Protein AF-A0A7S4WF16-F1 (afdb_monomer)

Solvent-accessible surface area (backbone atoms only — not comparable to full-atom values): 17614 Å² total; per-residue (Å²): 137,84,86,84,85,80,83,82,84,82,82,80,82,81,83,77,80,76,79,81,81,78,74,82,69,81,73,76,78,78,76,49,31,32,30,26,76,23,38,65,96,70,65,16,37,72,30,16,78,37,90,52,93,82,38,59,67,51,93,53,36,36,30,56,71,18,33,27,35,60,75,44,79,56,100,55,36,35,33,34,33,57,75,46,78,54,51,58,62,57,37,24,33,58,37,51,58,96,92,42,65,27,45,42,84,39,90,68,72,79,78,75,80,89,82,87,88,83,82,91,74,84,85,90,73,82,81,83,87,81,82,87,77,90,78,90,77,93,74,86,77,76,81,85,78,91,76,86,71,78,78,82,86,82,76,78,89,86,82,91,76,86,78,80,81,75,85,79,86,74,84,91,83,81,86,80,77,49,74,66,56,57,52,53,54,50,55,52,50,55,65,70,60,72,72,71,81,82,63,67,94,83,66,73,75,76,73,85,72,79,56,95,81,54,90,57,89,48,83,83,67,59,59,69,74,42,78,43,83,46,56,88,88,42,87,67,46,46,47,69,40,47,65,49,46,72,52,26,35,70,77,73,70,43,52,66,85,75,121

Secondary structure (DSSP, 8-state):
-----PPPPPPPPP--PPP-------------EEEE-S-GGGTSEEEESSSSTTSPEEEEEE-TT-EEEEEEEETTEEEEEEEESSS-SEEEEESEETTEESEEEE---------SSS--S---PPP-------------PPPPPTT--PPP---------------------S----HHHHHHHHHHHHHHT------STT---------SS-S-SSGGG----EEEE--TTSSSSEEEE---HHHHHHHHSS-TT--

Foldseek 3Di:
DDDDDDDDDDDDDDPDDDPPPPPPDPPPPPWWKKFFADDVVVQAFWFFADPDPPGDTDPWHFGGGWIWTFPDDDDQKTWTATLDDDTDRTGITGCDDPPHGRMDTDPDDRPPDPPDPPPPDDDPDDDDDDDDDDDDDDDDDDDDDPPPDDDDPDDDDDDDDPDDDDDDDDDDDDDDQDPVNVVVVVVVVVVVVPDDPPDPPPDDPPPPPDDPPCPDPDPVSADQPDWDQAPPPDVVRTDTHRQQQVRCCVPPVGHRPPD

pLDDT: mean 71.62, std 21.53, range [33.94, 98.5]

Organism: NCBI:txid311494

Sequence (259 aa):
RPQQLQYALAGRPLWVSTPVLTGAMVMSEHVRIWEVVGGADKGGVLVRRGKDMTAPREEARLCTGALVREIELEDKRLHYALLEGSGPECGWVSVEISSKALLVESSKQAASGREEDRREGADDSPAPQVREPSTKQERTVAAPDPSLRCAPCGLAEEGGVSVRVLPVAVEPDKARWTLEEVLNAADEAEAASGRRPKGPAGWQAASWRAGPDALFRSRRDLIPTFGYPGSFDERPPYSRFDIRDQACLRVGGFKHGQV

Mean predicted aligned error: 20.66 Å

Nearest PDB structures (foldseek):
  2rqr-assembly1_A  TM=4.497E-01  e=6.903E-02  Homo sapiens

Structure (mmCIF, N/CA/C/O backbone):
data_AF-A0A7S4WF16-F1
#
_entry.id   AF-A0A7S4WF16-F1
#
loop_
_atom_site.group_PDB
_atom_site.id
_atom_site.type_symbol
_atom_site.label_atom_id
_atom_site.label_alt_id
_atom_site.label_comp_id
_atom_site.label_asym_id
_atom_site.label_entity_id
_atom_site.label_seq_id
_atom_site.pdbx_PDB_ins_code
_atom_site.Cartn_x
_atom_site.Cartn_y
_atom_site.Cartn_z
_atom_site.occupancy
_atom_site.B_iso_or_equiv
_atom_site.auth_seq_id
_atom_site.auth_comp_id
_atom_site.auth_asym_id
_atom_site.auth_atom_id
_atom_site.pdbx_PDB_model_num
ATOM 1 N N . ARG A 1 1 ? 30.373 -2.436 91.996 1.00 42.75 1 ARG A N 1
ATOM 2 C CA . ARG A 1 1 ? 30.017 -2.823 90.610 1.00 42.75 1 ARG A CA 1
ATOM 3 C C . ARG A 1 1 ? 28.668 -2.192 90.264 1.00 42.75 1 ARG A C 1
ATOM 5 O O . ARG A 1 1 ? 27.672 -2.722 90.736 1.00 42.75 1 ARG A O 1
ATOM 12 N N . PRO A 1 2 ? 28.604 -1.079 89.520 1.00 50.91 2 PRO A N 1
ATOM 13 C CA . PRO A 1 2 ? 27.377 -0.670 88.849 1.00 50.91 2 PRO A CA 1
ATOM 14 C C . PRO A 1 2 ? 27.370 -1.203 87.408 1.00 50.91 2 PRO A C 1
ATOM 16 O O . PRO A 1 2 ? 28.405 -1.240 86.743 1.00 50.91 2 PRO A O 1
ATOM 19 N N . GLN A 1 3 ? 26.209 -1.685 86.970 1.00 51.09 3 GLN A N 1
ATOM 20 C CA . GLN A 1 3 ? 25.966 -2.212 85.630 1.00 51.09 3 GLN A CA 1
ATOM 21 C C . GLN A 1 3 ? 25.756 -1.056 84.647 1.00 51.09 3 GLN A C 1
ATOM 23 O O . GLN A 1 3 ? 24.983 -0.137 84.908 1.00 51.09 3 GLN A O 1
ATOM 28 N N . GLN A 1 4 ? 26.464 -1.112 83.522 1.00 54.34 4 GLN A N 1
ATOM 29 C CA . GLN A 1 4 ? 26.379 -0.155 82.427 1.00 54.34 4 GLN A CA 1
ATOM 30 C C . GLN A 1 4 ? 25.286 -0.633 81.455 1.00 54.34 4 GLN A C 1
ATOM 32 O O . GLN A 1 4 ? 25.431 -1.671 80.814 1.00 54.34 4 GLN A O 1
ATOM 37 N N . LEU A 1 5 ? 24.175 0.102 81.386 1.00 52.16 5 LEU A N 1
ATOM 38 C CA . LEU A 1 5 ? 23.097 -0.093 80.413 1.00 52.16 5 LEU A CA 1
ATOM 39 C C . LEU A 1 5 ? 23.539 0.455 79.046 1.00 52.16 5 LEU A C 1
ATOM 41 O O . LEU A 1 5 ? 23.770 1.655 78.900 1.00 52.16 5 LEU A O 1
ATOM 45 N N . GLN A 1 6 ? 23.661 -0.425 78.051 1.00 53.56 6 GLN A N 1
ATOM 46 C CA . GLN A 1 6 ? 23.841 -0.053 76.647 1.00 53.56 6 GLN A CA 1
ATOM 47 C C . GLN A 1 6 ? 22.481 0.289 76.021 1.00 53.56 6 GLN A C 1
ATOM 49 O O . GLN A 1 6 ? 21.554 -0.518 76.049 1.00 53.56 6 GLN A O 1
ATOM 54 N N . TYR A 1 7 ? 22.377 1.486 75.441 1.00 48.34 7 TYR A N 1
ATOM 55 C CA . TYR A 1 7 ? 21.254 1.907 74.604 1.00 48.34 7 TYR A CA 1
ATOM 56 C C . TYR A 1 7 ? 21.416 1.337 73.188 1.00 48.34 7 TYR A C 1
ATOM 58 O O . TYR A 1 7 ? 22.409 1.609 72.513 1.00 48.34 7 TYR A O 1
ATOM 66 N N . ALA A 1 8 ? 20.428 0.566 72.732 1.00 53.09 8 ALA A N 1
ATOM 67 C CA . ALA A 1 8 ? 20.306 0.119 71.349 1.00 53.09 8 ALA A CA 1
ATOM 68 C C . ALA A 1 8 ? 19.757 1.262 70.475 1.00 53.09 8 ALA A C 1
ATOM 70 O O . ALA A 1 8 ? 18.659 1.767 70.707 1.00 53.09 8 ALA A O 1
ATOM 71 N N . LEU A 1 9 ? 20.534 1.674 69.473 1.00 54.16 9 LEU A N 1
ATOM 72 C CA . LEU A 1 9 ? 20.132 2.652 68.464 1.00 54.16 9 LEU A CA 1
ATOM 73 C C . LEU A 1 9 ? 19.166 1.995 67.468 1.00 54.16 9 LEU A C 1
ATOM 75 O O . LEU A 1 9 ? 19.517 1.043 66.773 1.00 54.16 9 LEU A O 1
ATOM 79 N N . ALA A 1 10 ? 17.942 2.519 67.415 1.00 51.66 10 ALA A N 1
ATOM 80 C CA . ALA A 1 10 ? 16.894 2.106 66.493 1.00 51.66 10 ALA A CA 1
ATOM 81 C C . ALA A 1 10 ? 17.248 2.463 65.036 1.00 51.66 10 ALA A C 1
ATOM 83 O O . ALA A 1 10 ? 17.588 3.605 64.718 1.00 51.66 10 ALA A O 1
ATOM 84 N N . GLY A 1 11 ? 17.144 1.468 64.153 1.00 50.38 11 GLY A N 1
ATOM 85 C CA . GLY A 1 11 ? 17.338 1.599 62.713 1.00 50.38 11 GLY A CA 1
ATOM 86 C C . GLY A 1 11 ? 16.250 2.443 62.046 1.00 50.38 11 GLY A C 1
ATOM 87 O O . GLY A 1 11 ? 15.060 2.287 62.313 1.00 50.38 11 GLY A O 1
ATOM 88 N N . ARG A 1 12 ? 16.672 3.337 61.148 1.00 53.59 12 ARG A N 1
ATOM 89 C CA . ARG A 1 12 ? 15.791 4.113 60.265 1.00 53.59 12 ARG A CA 1
ATOM 90 C C . ARG A 1 12 ? 15.482 3.265 59.020 1.00 53.59 12 ARG A C 1
ATOM 92 O O . ARG A 1 12 ? 16.433 2.803 58.389 1.00 53.59 12 ARG A O 1
ATOM 99 N N . PRO A 1 13 ? 14.211 3.052 58.638 1.00 54.66 13 PRO A N 1
ATOM 100 C CA . PRO A 1 13 ? 13.883 2.321 57.421 1.00 54.66 13 PRO A CA 1
ATOM 101 C C . PRO A 1 13 ? 14.165 3.188 56.186 1.00 54.66 13 PRO A C 1
ATOM 103 O O . PRO A 1 13 ? 13.715 4.331 56.089 1.00 54.66 13 PRO A O 1
ATOM 106 N N . LEU A 1 14 ? 14.928 2.628 55.247 1.00 55.06 14 LEU A N 1
ATOM 107 C CA . LEU A 1 14 ? 15.188 3.195 53.927 1.00 55.06 14 LEU A CA 1
ATOM 108 C C . LEU A 1 14 ? 13.878 3.208 53.127 1.00 55.06 14 LEU A C 1
ATOM 110 O O . LEU A 1 14 ? 13.289 2.160 52.871 1.00 55.06 14 LEU A O 1
ATOM 114 N N . TRP A 1 15 ? 13.412 4.397 52.747 1.00 53.81 15 TRP A N 1
ATOM 115 C CA . TRP A 1 15 ? 12.292 4.562 51.824 1.00 53.81 15 TRP A CA 1
ATOM 116 C C . TRP A 1 15 ? 12.756 4.149 50.425 1.00 53.81 15 TRP A C 1
ATOM 118 O O . TRP A 1 15 ? 13.501 4.872 49.766 1.00 53.81 15 TRP A O 1
ATOM 128 N N . VAL A 1 16 ? 12.340 2.965 49.983 1.00 54.53 16 VAL A N 1
ATOM 129 C CA . VAL A 1 16 ? 12.522 2.522 48.600 1.00 54.53 16 VAL A CA 1
ATOM 130 C C . VAL A 1 16 ? 11.520 3.296 47.747 1.00 54.53 16 VAL A C 1
ATOM 132 O O . VAL A 1 16 ? 10.313 3.087 47.853 1.00 54.53 16 VAL A O 1
ATOM 135 N N . SER A 1 17 ? 12.029 4.222 46.933 1.00 51.28 17 SER A N 1
ATOM 136 C CA . SER A 1 17 ? 11.254 4.884 45.882 1.00 51.28 17 SER A CA 1
ATOM 137 C C . SER A 1 17 ? 10.669 3.825 44.954 1.00 51.28 17 SER A C 1
ATOM 139 O O . SER A 1 17 ? 11.399 3.086 44.297 1.00 51.28 17 SER A O 1
ATOM 141 N N . THR A 1 18 ? 9.346 3.745 44.910 1.00 56.75 18 THR A N 1
ATOM 142 C CA . THR A 1 18 ? 8.615 2.960 43.918 1.00 56.75 18 THR A CA 1
ATOM 143 C C . THR A 1 18 ? 8.939 3.477 42.514 1.00 56.75 18 THR A C 1
ATOM 145 O O . THR A 1 18 ? 8.779 4.680 42.282 1.00 56.75 18 THR A O 1
ATOM 148 N N . PRO A 1 19 ? 9.350 2.622 41.560 1.00 61.00 19 PRO A N 1
ATOM 149 C CA . PRO A 1 19 ? 9.422 3.024 40.166 1.00 61.00 19 PRO A CA 1
ATOM 150 C C . PRO A 1 19 ? 8.002 3.300 39.665 1.00 61.00 19 PRO A C 1
ATOM 152 O O . PRO A 1 19 ? 7.094 2.481 39.812 1.00 61.00 19 PRO A O 1
ATOM 155 N N . VAL A 1 20 ? 7.818 4.492 39.107 1.00 55.38 20 VAL A N 1
ATOM 156 C CA . VAL A 1 20 ? 6.602 4.909 38.413 1.00 55.38 20 VAL A CA 1
ATOM 157 C C . VAL A 1 20 ? 6.334 3.906 37.291 1.00 55.38 20 VAL A C 1
ATOM 159 O O . VAL A 1 20 ? 7.121 3.793 36.354 1.00 55.38 20 VAL A O 1
ATOM 162 N N . LEU A 1 21 ? 5.229 3.166 37.405 1.00 54.69 21 LEU A N 1
ATOM 163 C CA . LEU A 1 21 ? 4.673 2.330 36.346 1.00 54.69 21 LEU A CA 1
ATOM 164 C C . LEU A 1 21 ? 4.409 3.208 35.120 1.00 54.69 21 LEU A C 1
ATOM 166 O O . LEU A 1 21 ? 3.405 3.916 35.048 1.00 54.69 21 LEU A O 1
ATOM 170 N N . THR A 1 22 ? 5.321 3.170 34.153 1.00 57.69 22 THR A N 1
ATOM 171 C CA . THR A 1 22 ? 5.087 3.708 32.817 1.00 57.69 22 THR A CA 1
ATOM 172 C C . THR A 1 22 ? 4.063 2.795 32.160 1.00 57.69 22 THR A C 1
ATOM 174 O O . THR A 1 22 ? 4.387 1.729 31.642 1.00 57.69 22 THR A O 1
ATOM 177 N N . GLY A 1 23 ? 2.789 3.167 32.281 1.00 51.94 23 GLY A N 1
ATOM 178 C CA . GLY A 1 23 ? 1.710 2.505 31.573 1.00 51.94 23 GLY A CA 1
ATOM 179 C C . GLY A 1 23 ? 2.021 2.545 30.085 1.00 51.94 23 GLY A C 1
ATOM 180 O O . GLY A 1 23 ? 2.028 3.619 29.489 1.00 51.94 23 GLY A O 1
ATOM 181 N N . ALA A 1 24 ? 2.275 1.375 29.500 1.00 54.78 24 ALA A N 1
ATOM 182 C CA . ALA A 1 24 ? 2.210 1.179 28.064 1.00 54.78 24 ALA A CA 1
ATOM 183 C C . ALA A 1 24 ? 0.765 1.480 27.642 1.00 54.78 24 ALA A C 1
ATOM 185 O O . ALA A 1 24 ? -0.123 0.624 27.674 1.00 54.78 24 ALA A O 1
ATOM 186 N N . MET A 1 25 ? 0.503 2.758 27.367 1.00 48.78 25 MET A N 1
ATOM 187 C CA . MET A 1 25 ? -0.633 3.185 26.577 1.00 48.78 25 MET A CA 1
ATOM 188 C C . MET A 1 25 ? -0.505 2.437 25.259 1.00 48.78 25 MET A C 1
ATOM 190 O O . MET A 1 25 ? 0.505 2.560 24.569 1.00 48.78 25 MET A O 1
ATOM 194 N N . VAL A 1 26 ? -1.500 1.603 24.967 1.00 55.50 26 VAL A N 1
ATOM 195 C CA . VAL A 1 26 ? -1.681 1.005 23.650 1.00 55.50 26 VAL A CA 1
ATOM 196 C C . VAL A 1 26 ? -1.830 2.190 22.706 1.00 55.50 26 VAL A C 1
ATOM 198 O O . VAL A 1 26 ? -2.876 2.834 22.669 1.00 55.50 26 VAL A O 1
ATOM 201 N N . MET A 1 27 ? -0.728 2.559 22.058 1.00 50.25 27 MET A N 1
ATOM 202 C CA . MET A 1 27 ? -0.707 3.556 21.006 1.00 50.25 27 MET A CA 1
ATOM 203 C C . MET A 1 27 ? -1.566 2.951 19.908 1.00 50.25 27 MET A C 1
ATOM 205 O O . MET A 1 27 ? -1.148 1.995 19.261 1.00 50.25 27 MET A O 1
ATOM 209 N N . SER A 1 28 ? -2.806 3.423 19.784 1.00 57.28 28 SER A N 1
ATOM 210 C CA . SER A 1 28 ? -3.615 3.159 18.604 1.00 57.28 28 SER A CA 1
ATOM 211 C C . SER A 1 28 ? -2.774 3.589 17.412 1.00 57.28 28 SER A C 1
ATOM 213 O O . SER A 1 28 ? -2.609 4.784 17.170 1.00 57.28 28 SER A O 1
ATOM 215 N N . GLU A 1 29 ? -2.177 2.625 16.717 1.00 70.75 29 GLU A N 1
ATOM 216 C CA . GLU A 1 29 ? -1.548 2.877 15.432 1.00 70.75 29 GLU A CA 1
ATOM 217 C C . GLU A 1 29 ? -2.672 3.309 14.499 1.00 70.75 29 GLU A C 1
ATOM 219 O O . GLU A 1 29 ? -3.474 2.508 14.017 1.00 70.75 29 GLU A O 1
ATOM 224 N N . HIS A 1 30 ? -2.798 4.623 14.338 1.00 79.62 30 HIS A N 1
ATOM 225 C CA . HIS A 1 30 ? -3.691 5.216 13.367 1.00 79.62 30 HIS A CA 1
ATOM 226 C C . HIS A 1 30 ? -3.174 4.820 11.988 1.00 79.62 30 HIS A C 1
ATOM 228 O O . HIS A 1 30 ? -2.260 5.446 11.457 1.00 79.62 30 HIS A O 1
ATOM 234 N N . VAL A 1 31 ? -3.745 3.752 11.430 1.00 89.38 31 VAL A N 1
ATOM 235 C CA . VAL A 1 31 ? -3.440 3.306 10.073 1.00 89.38 31 VAL A CA 1
ATOM 236 C C . VAL A 1 31 ? -3.859 4.417 9.118 1.00 89.38 31 VAL A C 1
ATOM 238 O O . VAL A 1 31 ? -5.050 4.686 8.950 1.00 89.38 31 VAL A O 1
ATOM 241 N N . ARG A 1 32 ? -2.876 5.085 8.509 1.00 95.69 32 ARG A N 1
ATOM 242 C CA . ARG A 1 32 ? -3.130 6.066 7.455 1.00 95.69 32 ARG A CA 1
ATOM 243 C C . ARG A 1 32 ? -3.412 5.330 6.156 1.00 95.69 32 ARG A C 1
ATOM 245 O O . ARG A 1 32 ? -2.690 4.404 5.783 1.00 95.69 32 ARG A O 1
ATOM 252 N N . ILE A 1 33 ? -4.479 5.736 5.482 1.00 97.06 33 ILE A N 1
ATOM 253 C CA . ILE A 1 33 ? -4.871 5.199 4.182 1.00 97.06 33 ILE A CA 1
ATOM 254 C C . ILE A 1 33 ? -4.587 6.270 3.139 1.00 97.06 33 ILE A C 1
ATOM 256 O O . ILE A 1 33 ? -4.863 7.450 3.349 1.00 97.06 33 ILE A O 1
ATOM 260 N N . TRP A 1 34 ? -4.035 5.851 2.012 1.00 98.12 34 TRP A N 1
ATOM 261 C CA . TRP A 1 34 ? -3.657 6.710 0.903 1.00 98.12 34 TRP A CA 1
ATOM 262 C C . TRP A 1 34 ? -4.368 6.257 -0.368 1.00 98.12 34 TRP A C 1
ATOM 264 O O . TRP A 1 34 ? -4.468 5.063 -0.642 1.00 98.12 34 TRP A O 1
ATOM 274 N N . GLU A 1 35 ? -4.848 7.215 -1.154 1.00 98.06 35 GLU A N 1
ATOM 275 C CA . GLU A 1 35 ? -5.460 6.994 -2.462 1.00 98.06 35 GLU A CA 1
ATOM 276 C C . GLU A 1 35 ? -4.508 7.448 -3.570 1.00 98.06 35 GLU A C 1
ATOM 278 O O . GLU A 1 35 ? -3.914 8.530 -3.515 1.00 98.06 35 GLU A O 1
ATOM 283 N N . VAL A 1 36 ? -4.360 6.612 -4.595 1.00 98.31 36 VAL A N 1
ATOM 284 C CA . VAL A 1 36 ? -3.480 6.884 -5.733 1.00 98.31 36 VAL A CA 1
ATOM 285 C C . VAL A 1 36 ? -4.195 7.781 -6.741 1.00 98.31 36 VAL A C 1
ATOM 287 O O . VAL A 1 36 ? -4.975 7.311 -7.564 1.00 98.31 36 VAL A O 1
ATOM 290 N N . VAL A 1 37 ? -3.913 9.080 -6.722 1.00 98.19 37 VAL A N 1
ATOM 291 C CA . VAL A 1 37 ? -4.541 10.069 -7.622 1.00 98.19 37 VAL A CA 1
ATOM 292 C C . VAL A 1 37 ? -3.715 10.364 -8.880 1.00 98.19 37 VAL A C 1
ATOM 294 O O . VAL A 1 37 ? -4.218 10.943 -9.842 1.00 98.19 37 VAL A O 1
ATOM 297 N N . GLY A 1 38 ? -2.432 9.993 -8.892 1.00 96.94 38 GLY A N 1
ATOM 298 C CA . GLY A 1 38 ? -1.502 10.314 -9.974 1.00 96.94 38 GLY A CA 1
ATOM 299 C C . GLY A 1 38 ? -1.104 9.129 -10.853 1.00 96.94 38 GLY A C 1
ATOM 300 O O . GLY A 1 38 ? -1.314 7.970 -10.527 1.00 96.94 38 GLY A O 1
ATOM 301 N N . GLY A 1 39 ? -0.459 9.423 -11.985 1.00 96.06 39 GLY A N 1
ATOM 302 C CA . GLY A 1 39 ? 0.088 8.395 -12.880 1.00 96.06 39 GLY A CA 1
ATOM 303 C C . GLY A 1 39 ? -0.886 7.842 -13.923 1.00 96.06 39 GLY A C 1
ATOM 304 O O . GLY A 1 39 ? -0.477 6.966 -14.682 1.00 96.06 39 GLY A O 1
ATOM 305 N N . ALA A 1 40 ? -2.111 8.376 -14.026 1.00 95.81 40 ALA A N 1
ATOM 306 C CA . ALA A 1 40 ? -3.104 7.977 -15.035 1.00 95.81 40 ALA A CA 1
ATOM 307 C C . ALA A 1 40 ? -2.515 7.953 -16.459 1.00 95.81 40 ALA A C 1
ATOM 309 O O . ALA A 1 40 ? -2.657 6.968 -17.177 1.00 95.81 40 ALA A O 1
ATOM 310 N N 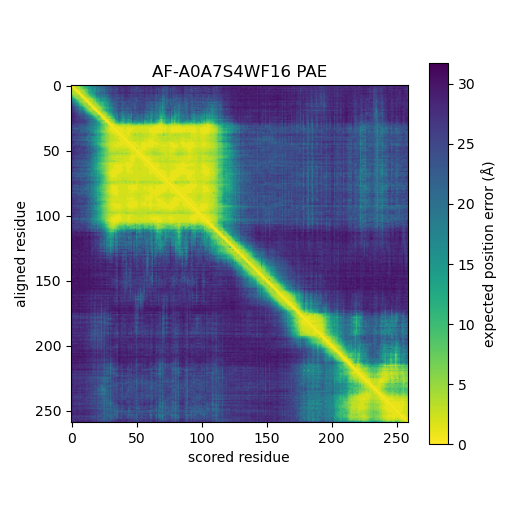. ASP A 1 41 ? -1.740 8.983 -16.813 1.00 96.31 41 ASP A N 1
ATOM 311 C CA . ASP A 1 41 ? -1.109 9.136 -18.133 1.00 96.31 41 ASP A CA 1
ATOM 312 C C . ASP A 1 41 ? -0.144 7.989 -18.492 1.00 96.31 41 ASP A C 1
ATOM 314 O O . ASP A 1 41 ? 0.134 7.737 -19.661 1.00 96.31 41 ASP A O 1
ATOM 318 N N . LYS A 1 42 ? 0.409 7.305 -17.482 1.00 96.50 42 LYS A N 1
ATOM 319 C CA . LYS A 1 42 ? 1.392 6.217 -17.630 1.00 96.50 42 LYS A CA 1
ATOM 320 C C . LYS A 1 42 ? 0.831 4.857 -17.198 1.00 96.50 42 LYS A C 1
ATOM 322 O O . LYS A 1 42 ? 1.617 3.931 -16.992 1.00 96.50 42 LYS A O 1
ATOM 327 N N . GLY A 1 43 ? -0.487 4.756 -17.011 1.00 96.88 43 GLY A N 1
ATOM 328 C CA . GLY A 1 43 ? -1.162 3.537 -16.556 1.00 96.88 43 GLY A CA 1
ATOM 329 C C . GLY A 1 43 ? -0.925 3.184 -15.082 1.00 96.88 43 GLY A C 1
ATOM 330 O O . GLY A 1 43 ? -1.030 2.019 -14.718 1.00 96.88 43 GLY A O 1
ATOM 331 N N . GLY A 1 44 ? -0.562 4.156 -14.241 1.00 97.38 44 GLY A N 1
ATOM 332 C CA . GLY A 1 44 ? -0.354 3.976 -12.802 1.00 97.38 44 GLY A CA 1
ATOM 333 C C . GLY A 1 44 ? 0.998 4.473 -12.283 1.00 97.38 44 GLY A C 1
ATOM 334 O O . GLY A 1 44 ? 1.851 4.980 -13.025 1.00 97.38 44 GLY A O 1
ATOM 335 N N . VAL A 1 45 ? 1.195 4.316 -10.976 1.00 98.19 45 VAL A N 1
ATOM 336 C CA . VAL A 1 45 ? 2.412 4.693 -10.251 1.00 98.19 45 VAL A CA 1
ATOM 337 C C . VAL A 1 45 ? 3.431 3.555 -10.294 1.00 98.19 45 VAL A C 1
ATOM 339 O O . VAL A 1 45 ? 3.104 2.378 -10.157 1.00 98.19 45 VAL A O 1
ATOM 342 N N . LEU A 1 46 ? 4.694 3.916 -10.519 1.00 97.75 46 LEU A N 1
ATOM 343 C CA . LEU A 1 46 ? 5.806 2.972 -10.550 1.00 97.75 46 LEU A CA 1
ATOM 344 C C . LEU A 1 46 ? 6.163 2.527 -9.127 1.00 97.75 46 LEU A C 1
ATOM 346 O O . LEU A 1 46 ? 6.561 3.360 -8.312 1.00 97.75 46 LEU A O 1
ATOM 350 N N . VAL A 1 47 ? 6.094 1.222 -8.878 1.00 98.25 47 VAL A N 1
ATOM 351 C CA . VAL A 1 47 ? 6.439 0.603 -7.594 1.00 98.25 47 VAL A CA 1
ATOM 352 C C . VAL A 1 47 ? 7.871 0.070 -7.639 1.00 98.25 47 VAL A C 1
ATOM 354 O O . VAL A 1 47 ? 8.346 -0.405 -8.675 1.00 98.25 47 VAL A O 1
ATOM 357 N N . ARG A 1 48 ? 8.592 0.176 -6.523 1.00 98.44 48 ARG A N 1
ATOM 358 C CA . ARG A 1 48 ? 9.948 -0.366 -6.357 1.00 98.44 48 ARG A CA 1
ATOM 359 C C . ARG A 1 48 ? 9.999 -1.339 -5.188 1.00 98.44 48 ARG A C 1
ATOM 361 O O . ARG A 1 48 ? 9.318 -1.132 -4.189 1.00 98.44 48 ARG A O 1
ATOM 368 N N . ARG A 1 49 ? 10.862 -2.355 -5.286 1.00 97.31 49 ARG A N 1
ATOM 369 C CA . ARG A 1 49 ? 11.054 -3.357 -4.218 1.00 97.31 49 ARG A CA 1
ATOM 370 C C . ARG A 1 49 ? 11.727 -2.814 -2.963 1.00 97.31 49 ARG A C 1
ATOM 372 O O . ARG A 1 49 ? 11.633 -3.425 -1.909 1.00 97.31 49 ARG A O 1
ATOM 379 N N . GLY A 1 50 ? 12.426 -1.690 -3.078 1.00 97.31 50 GLY A N 1
ATOM 380 C CA . GLY A 1 50 ? 13.166 -1.095 -1.975 1.00 97.31 50 GLY A CA 1
ATOM 381 C C . GLY A 1 50 ? 13.033 0.418 -1.932 1.00 97.31 50 GLY A C 1
ATOM 382 O O . GLY A 1 50 ? 12.667 1.061 -2.923 1.00 97.31 50 GLY A O 1
ATOM 383 N N . LYS A 1 51 ? 13.395 0.965 -0.772 1.00 97.56 51 LYS A N 1
ATOM 384 C CA . LYS A 1 51 ? 13.416 2.399 -0.476 1.00 97.56 51 LYS A CA 1
ATOM 385 C C . LYS A 1 51 ? 14.296 3.193 -1.434 1.00 97.56 51 LYS A C 1
ATOM 387 O O . LYS A 1 51 ? 14.001 4.355 -1.699 1.00 97.56 51 LYS A O 1
ATOM 392 N N . ASP A 1 52 ? 15.342 2.599 -1.999 1.00 95.88 52 ASP A N 1
ATOM 393 C CA . ASP A 1 52 ? 16.304 3.322 -2.830 1.00 95.88 52 ASP A CA 1
ATOM 394 C C . ASP A 1 52 ? 15.775 3.674 -4.229 1.00 95.88 52 ASP A C 1
ATOM 396 O O . ASP A 1 52 ? 14.935 2.992 -4.829 1.00 95.88 52 ASP A O 1
ATOM 400 N N . MET A 1 53 ? 16.283 4.763 -4.816 1.00 91.19 53 MET A N 1
ATOM 401 C CA . MET A 1 53 ? 15.956 5.131 -6.206 1.00 91.19 53 MET A CA 1
ATOM 402 C C . MET A 1 53 ? 16.586 4.183 -7.2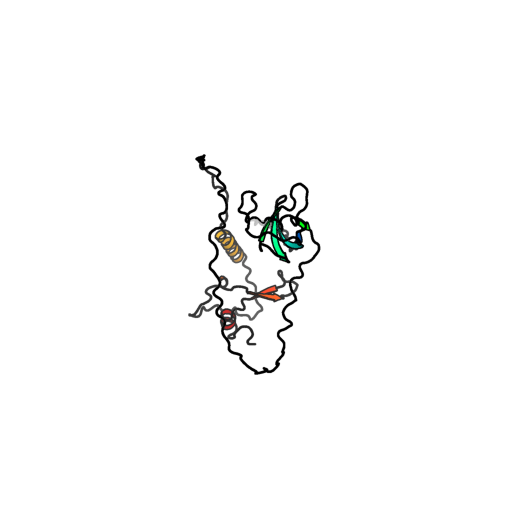36 1.00 91.19 53 MET A C 1
ATOM 404 O O . MET A 1 53 ? 16.131 4.128 -8.383 1.00 91.19 53 MET A O 1
ATOM 408 N N . THR A 1 54 ? 17.613 3.444 -6.825 1.00 96.25 54 THR A N 1
ATOM 409 C CA . THR A 1 54 ? 18.332 2.440 -7.617 1.00 96.25 54 THR A CA 1
ATOM 410 C C . THR A 1 54 ? 17.714 1.049 -7.502 1.00 96.25 54 THR A C 1
ATOM 412 O O . THR A 1 54 ? 18.011 0.198 -8.334 1.00 96.25 54 THR A O 1
ATOM 415 N N . ALA A 1 55 ? 16.820 0.827 -6.530 1.00 97.44 55 ALA A N 1
ATOM 416 C CA . ALA A 1 55 ? 16.173 -0.461 -6.322 1.00 97.44 55 ALA A CA 1
ATOM 417 C C . ALA A 1 55 ? 15.401 -0.915 -7.575 1.00 97.44 55 ALA A C 1
ATOM 419 O O . ALA A 1 55 ? 14.816 -0.071 -8.272 1.00 97.44 55 ALA A O 1
ATOM 420 N N . PRO A 1 56 ? 15.356 -2.228 -7.862 1.00 98.00 56 PRO A N 1
ATOM 421 C CA . PRO A 1 56 ? 14.631 -2.754 -9.008 1.00 98.00 56 PRO A CA 1
ATOM 422 C C . PRO A 1 56 ? 13.157 -2.338 -8.961 1.00 98.00 56 PRO A C 1
ATOM 424 O O . PRO A 1 56 ? 12.527 -2.248 -7.901 1.00 98.00 56 PRO A O 1
ATOM 427 N N . ARG A 1 57 ? 12.641 -2.018 -10.145 1.00 98.06 57 ARG A N 1
ATOM 428 C CA . ARG A 1 57 ? 11.243 -1.649 -10.365 1.00 98.06 57 ARG A CA 1
ATOM 429 C C . ARG A 1 57 ? 10.424 -2.927 -10.475 1.00 98.06 57 ARG A C 1
ATOM 431 O O . ARG A 1 57 ? 10.913 -3.891 -11.056 1.00 98.06 57 ARG A O 1
ATOM 438 N N . GLU A 1 58 ? 9.209 -2.914 -9.947 1.00 97.88 58 GLU A N 1
ATOM 439 C CA . GLU A 1 58 ? 8.265 -3.998 -10.211 1.00 97.88 58 GLU A CA 1
ATOM 440 C C . GLU A 1 58 ? 7.754 -3.937 -11.650 1.00 97.88 58 GLU A C 1
ATOM 442 O O . GLU A 1 58 ? 7.700 -2.868 -12.268 1.00 97.88 58 GLU A O 1
ATOM 447 N N . GLU A 1 59 ? 7.384 -5.103 -12.176 1.00 97.31 59 GLU A N 1
ATOM 448 C CA . GLU A 1 59 ? 6.800 -5.228 -13.514 1.00 97.31 59 GLU A CA 1
ATOM 449 C C . GLU A 1 59 ? 5.401 -4.599 -13.560 1.00 97.31 59 GLU A C 1
ATOM 451 O O . GLU A 1 59 ? 5.060 -3.886 -14.507 1.00 97.31 59 GLU A O 1
ATOM 456 N N . ALA A 1 60 ? 4.615 -4.803 -12.499 1.00 97.81 60 ALA A N 1
ATOM 457 C CA . ALA A 1 60 ? 3.289 -4.224 -12.347 1.00 97.81 60 ALA A CA 1
ATOM 458 C C . ALA A 1 60 ? 3.344 -2.815 -11.735 1.00 97.81 60 ALA A C 1
ATOM 460 O O . ALA A 1 60 ? 4.148 -2.504 -10.854 1.00 97.81 60 ALA A O 1
ATOM 461 N N . ARG A 1 61 ? 2.439 -1.951 -12.200 1.00 98.25 61 ARG A N 1
ATOM 462 C CA . ARG A 1 61 ? 2.234 -0.597 -11.671 1.00 98.25 61 ARG A CA 1
ATOM 463 C C . ARG A 1 61 ? 1.015 -0.572 -10.766 1.00 98.25 61 ARG A C 1
ATOM 465 O O . ARG A 1 61 ? 0.083 -1.345 -10.956 1.00 98.25 61 ARG A O 1
ATOM 472 N N . LEU A 1 62 ? 1.025 0.343 -9.807 1.00 98.31 62 LEU A N 1
ATOM 473 C CA . LEU A 1 62 ? -0.112 0.584 -8.932 1.00 98.31 62 LEU A CA 1
ATOM 474 C C . LEU A 1 62 ? -1.128 1.470 -9.664 1.00 98.31 62 LEU A C 1
ATOM 476 O O . LEU A 1 62 ? -0.808 2.607 -10.022 1.00 98.31 62 LEU A O 1
ATOM 480 N N . CYS A 1 63 ? -2.321 0.946 -9.940 1.00 98.12 63 CYS A N 1
ATOM 481 C CA . CYS A 1 63 ? -3.342 1.658 -10.705 1.00 98.12 63 CYS A CA 1
ATOM 482 C C . CYS A 1 63 ? -3.859 2.906 -9.968 1.00 98.12 63 CYS A C 1
ATOM 484 O O . CYS A 1 63 ? -3.914 2.956 -8.740 1.00 98.12 63 CYS A O 1
ATOM 486 N N . THR A 1 64 ? -4.274 3.923 -10.727 1.00 98.12 64 THR A N 1
ATOM 487 C CA . THR A 1 64 ? -4.979 5.094 -10.181 1.00 98.12 64 THR A CA 1
ATOM 488 C C . THR A 1 64 ? -6.312 4.695 -9.559 1.00 98.12 64 THR A C 1
ATOM 490 O O . THR A 1 64 ? -7.049 3.910 -10.150 1.00 98.12 64 THR A O 1
ATOM 493 N N . GLY A 1 65 ? -6.627 5.260 -8.397 1.00 97.25 65 GLY A N 1
ATOM 494 C CA . GLY A 1 65 ? -7.793 4.930 -7.578 1.00 97.25 65 GLY A CA 1
ATOM 495 C C . GLY A 1 65 ? -7.558 3.791 -6.583 1.00 97.25 65 GLY A C 1
ATOM 496 O O . GLY A 1 65 ? -8.442 3.516 -5.779 1.00 97.25 65 GLY A O 1
ATOM 497 N N . ALA A 1 66 ? -6.387 3.142 -6.599 1.00 98.00 66 ALA A N 1
ATOM 498 C CA . ALA A 1 66 ? -6.050 2.136 -5.597 1.00 98.00 66 ALA A CA 1
ATOM 499 C C . ALA A 1 66 ? -5.942 2.766 -4.197 1.00 98.00 66 ALA A C 1
ATOM 501 O O . ALA A 1 66 ? -5.407 3.871 -4.044 1.00 98.00 66 ALA A O 1
ATOM 502 N N . LEU A 1 67 ? -6.425 2.044 -3.185 1.00 97.81 67 LEU A N 1
ATOM 503 C CA . LEU A 1 67 ? -6.285 2.391 -1.775 1.00 97.81 67 LEU A CA 1
ATOM 504 C C . LEU A 1 67 ? -5.172 1.557 -1.158 1.00 97.81 67 LEU A C 1
ATOM 506 O O . LEU A 1 67 ? -5.144 0.331 -1.294 1.00 97.81 67 LEU A O 1
ATOM 510 N N . VAL A 1 68 ? -4.265 2.217 -0.450 1.00 98.06 68 VAL A N 1
ATOM 511 C CA . VAL A 1 68 ? -3.115 1.576 0.181 1.00 98.06 68 VAL A CA 1
ATOM 512 C C . VAL A 1 68 ? -2.982 2.007 1.636 1.00 98.06 68 VAL A C 1
ATOM 514 O O . VAL A 1 68 ? -3.257 3.155 1.976 1.00 98.06 68 VAL A O 1
ATOM 517 N N . ARG A 1 69 ? -2.554 1.094 2.509 1.00 97.06 69 ARG A N 1
ATOM 518 C CA . ARG A 1 69 ? -2.172 1.428 3.887 1.00 97.06 69 ARG A CA 1
ATOM 519 C C . ARG A 1 69 ? -0.722 1.884 3.937 1.00 97.06 69 ARG A C 1
ATOM 521 O O . ARG A 1 69 ? 0.134 1.284 3.285 1.00 97.06 69 ARG A O 1
ATOM 528 N N . GLU A 1 70 ? -0.454 2.893 4.751 1.00 97.44 70 GLU A N 1
ATOM 529 C CA . GLU A 1 70 ? 0.897 3.281 5.147 1.00 97.44 70 GLU A CA 1
ATOM 530 C C . GLU A 1 70 ? 1.495 2.226 6.075 1.00 97.44 70 GLU A C 1
ATOM 532 O O . GLU A 1 70 ? 0.906 1.893 7.103 1.00 97.44 70 GLU A O 1
ATOM 537 N N . ILE A 1 71 ? 2.654 1.690 5.691 1.00 96.88 71 ILE A N 1
ATOM 538 C CA . ILE A 1 71 ? 3.494 0.870 6.570 1.00 96.88 71 ILE A CA 1
ATOM 539 C C . ILE A 1 71 ? 4.600 1.747 7.150 1.00 96.88 71 ILE A C 1
ATOM 541 O O . ILE A 1 71 ? 4.836 1.740 8.352 1.00 96.88 71 ILE A O 1
ATOM 545 N N . GLU A 1 72 ? 5.282 2.493 6.283 1.00 96.44 72 GLU A N 1
ATOM 546 C CA . GLU A 1 72 ? 6.415 3.330 6.655 1.00 96.44 72 GLU A CA 1
ATOM 547 C C . GLU A 1 72 ? 6.506 4.515 5.692 1.00 96.44 72 GLU A C 1
ATOM 549 O O . GLU A 1 72 ? 6.424 4.341 4.473 1.00 96.44 72 GLU A O 1
ATOM 554 N N . LEU A 1 73 ? 6.658 5.725 6.228 1.00 96.88 73 LEU A N 1
ATOM 555 C CA . LEU A 1 73 ? 6.829 6.942 5.443 1.00 96.88 73 LEU A CA 1
ATOM 556 C C . LEU A 1 73 ? 8.196 7.549 5.747 1.00 96.88 73 LEU A C 1
ATOM 558 O O . LEU A 1 73 ? 8.450 8.020 6.854 1.00 96.88 73 LEU A O 1
ATOM 562 N N . GLU A 1 74 ? 9.061 7.578 4.739 1.00 96.50 74 GLU A N 1
ATOM 563 C CA . GLU A 1 74 ? 10.396 8.160 4.840 1.00 96.50 74 GLU A CA 1
ATOM 564 C C . GLU A 1 74 ? 10.560 9.256 3.791 1.00 96.50 74 GLU A C 1
ATOM 566 O O . GLU A 1 74 ? 10.569 9.010 2.580 1.00 96.50 74 GLU A O 1
ATOM 571 N N . ASP A 1 75 ? 10.680 10.491 4.274 1.00 94.62 75 ASP A N 1
ATOM 572 C CA . ASP A 1 75 ? 10.716 11.718 3.482 1.00 94.62 75 ASP A CA 1
ATOM 573 C C . ASP A 1 75 ? 9.508 11.859 2.541 1.00 94.62 75 ASP A C 1
ATOM 575 O O . ASP A 1 75 ? 8.471 12.410 2.896 1.00 94.62 75 ASP A O 1
ATOM 579 N N . LYS A 1 76 ? 9.658 11.377 1.306 1.00 96.06 76 LYS A N 1
ATOM 580 C CA . LYS A 1 76 ? 8.660 11.440 0.226 1.00 96.06 76 LYS A CA 1
ATOM 581 C C . LYS A 1 76 ? 8.420 10.072 -0.401 1.00 96.06 76 LYS A C 1
ATOM 583 O O . LYS A 1 76 ? 7.914 9.981 -1.524 1.00 96.06 76 LYS A O 1
ATOM 588 N N . ARG A 1 77 ? 8.849 9.008 0.276 1.00 97.50 77 ARG A N 1
ATOM 589 C CA . ARG A 1 77 ? 8.683 7.624 -0.149 1.00 97.50 77 ARG A CA 1
ATOM 590 C C . ARG A 1 77 ? 7.839 6.886 0.871 1.00 97.50 77 ARG A C 1
ATOM 592 O O . ARG A 1 77 ? 8.164 6.854 2.050 1.00 97.50 77 ARG A O 1
ATOM 599 N N . LEU A 1 78 ? 6.758 6.309 0.376 1.00 98.19 78 LEU A N 1
ATOM 600 C CA . LEU A 1 78 ? 5.805 5.542 1.150 1.00 98.19 78 LEU A CA 1
ATOM 601 C C . LEU A 1 78 ? 6.030 4.062 0.857 1.00 98.19 78 LEU A C 1
ATOM 603 O O . LEU A 1 78 ? 5.909 3.631 -0.295 1.00 98.19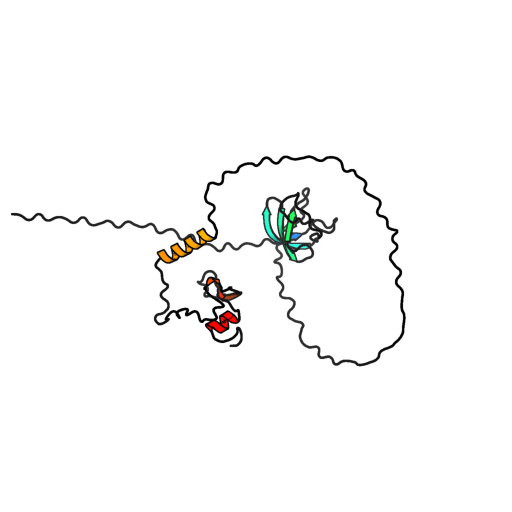 78 LEU A O 1
ATOM 607 N N . HIS A 1 79 ? 6.343 3.299 1.895 1.00 98.31 79 HIS A N 1
ATOM 608 C CA . HIS A 1 79 ? 6.178 1.859 1.898 1.00 98.31 79 HIS A CA 1
ATOM 609 C C . HIS A 1 79 ? 4.716 1.553 2.191 1.00 98.31 79 HIS A C 1
ATOM 611 O O . HIS A 1 79 ? 4.173 1.959 3.224 1.00 98.31 79 HIS A O 1
ATOM 617 N N . TYR A 1 80 ? 4.072 0.864 1.261 1.00 98.31 80 TYR A N 1
ATOM 618 C CA . TYR A 1 80 ? 2.640 0.642 1.312 1.00 98.31 80 TYR A CA 1
ATOM 619 C C . TYR A 1 80 ? 2.295 -0.844 1.262 1.00 98.31 80 TYR A C 1
ATOM 621 O O . TYR A 1 80 ? 3.082 -1.670 0.793 1.00 98.31 80 TYR A O 1
ATOM 629 N N . ALA A 1 81 ? 1.075 -1.159 1.691 1.00 97.88 81 ALA A N 1
ATOM 630 C CA . ALA A 1 81 ? 0.399 -2.403 1.334 1.00 97.88 81 ALA A CA 1
ATOM 631 C C . ALA A 1 81 ? -0.967 -2.109 0.708 1.00 97.88 81 ALA A C 1
ATOM 633 O O . ALA A 1 81 ? -1.697 -1.232 1.172 1.00 97.88 81 ALA A O 1
ATOM 634 N N . LEU A 1 82 ? -1.289 -2.813 -0.370 1.00 98.00 82 LEU A N 1
ATOM 635 C CA . LEU A 1 82 ? -2.528 -2.658 -1.118 1.00 98.00 82 LEU A CA 1
ATOM 636 C C . LEU A 1 82 ? -3.719 -3.098 -0.260 1.00 98.00 82 LEU A C 1
ATOM 638 O O . LEU A 1 82 ? -3.689 -4.168 0.345 1.00 98.00 82 LEU A O 1
ATOM 642 N N . LEU A 1 83 ? -4.754 -2.261 -0.201 1.00 96.62 83 LEU A N 1
ATOM 643 C CA . LEU A 1 83 ? -6.034 -2.582 0.434 1.00 96.62 83 LEU A CA 1
ATOM 644 C C . LEU A 1 83 ? -7.104 -2.856 -0.623 1.00 96.62 83 LEU A C 1
ATOM 646 O O . LEU A 1 83 ? -7.833 -3.835 -0.517 1.00 96.62 83 LEU A O 1
ATOM 650 N N . GLU A 1 84 ? -7.185 -1.999 -1.641 1.00 96.56 84 GLU A N 1
ATOM 651 C CA . GLU A 1 84 ? -8.185 -2.078 -2.706 1.00 96.56 84 GLU A CA 1
ATOM 652 C C . GLU A 1 84 ? -7.586 -1.586 -4.029 1.00 96.56 84 GLU A C 1
ATOM 654 O O . GLU A 1 84 ? -6.787 -0.648 -4.047 1.00 96.56 84 GLU A O 1
ATOM 659 N N . GLY A 1 85 ? -7.976 -2.200 -5.147 1.00 96.56 85 GLY A N 1
ATOM 660 C CA . GLY A 1 85 ? -7.521 -1.835 -6.491 1.00 96.56 85 GLY A CA 1
ATOM 661 C C . GLY A 1 85 ? -6.624 -2.891 -7.138 1.00 96.56 85 GLY A C 1
ATOM 662 O O . GLY A 1 85 ? -6.693 -4.073 -6.813 1.00 96.56 85 GLY A O 1
ATOM 663 N N . SER A 1 86 ? -5.800 -2.470 -8.100 1.00 97.81 86 SER A N 1
ATOM 664 C CA . SER A 1 86 ? -4.918 -3.358 -8.869 1.00 97.81 86 SER A CA 1
ATOM 665 C C . SER A 1 86 ? -3.467 -2.880 -8.818 1.00 97.81 86 SER A C 1
ATOM 667 O O . SER A 1 86 ? -3.189 -1.686 -8.946 1.00 97.81 86 SER A O 1
ATOM 669 N N . GLY A 1 87 ? -2.540 -3.819 -8.637 1.00 97.81 87 GLY A N 1
ATOM 670 C CA . GLY A 1 87 ? -1.104 -3.559 -8.563 1.00 97.81 87 GLY A CA 1
ATOM 671 C C . GLY A 1 87 ? -0.385 -4.545 -7.636 1.00 97.81 87 GLY A C 1
ATOM 672 O O . GLY A 1 87 ? -1.002 -5.497 -7.161 1.00 97.81 87 GLY A O 1
ATOM 673 N N . PRO A 1 88 ? 0.915 -4.330 -7.371 1.00 98.25 88 PRO A N 1
ATOM 674 C CA . PRO A 1 88 ? 1.662 -5.103 -6.382 1.00 98.25 88 PRO A CA 1
ATOM 675 C C . PRO A 1 88 ? 1.072 -4.951 -4.974 1.00 98.25 88 PRO A C 1
ATOM 677 O O . PRO A 1 88 ? 0.742 -3.833 -4.564 1.00 98.25 88 PRO A O 1
ATOM 680 N N . GLU A 1 89 ? 1.001 -6.059 -4.228 1.00 97.94 89 GLU A N 1
ATOM 681 C CA . GLU A 1 89 ? 0.461 -6.101 -2.859 1.00 97.94 89 GLU A CA 1
ATOM 682 C C . GLU A 1 89 ? 1.248 -5.229 -1.877 1.00 97.94 89 GLU A C 1
ATOM 684 O O . GLU A 1 89 ? 0.678 -4.711 -0.920 1.00 97.94 89 GLU A O 1
ATOM 689 N N . CYS A 1 90 ? 2.546 -5.039 -2.106 1.00 98.19 90 CYS A N 1
ATOM 690 C CA . CYS A 1 90 ? 3.392 -4.155 -1.318 1.00 98.19 90 CYS A CA 1
ATOM 691 C C . CYS A 1 90 ? 4.498 -3.533 -2.172 1.00 98.19 90 CYS A C 1
ATOM 693 O O . CYS A 1 90 ? 4.826 -4.012 -3.261 1.00 98.19 90 CYS A O 1
ATOM 695 N N . GLY A 1 91 ? 5.086 -2.454 -1.665 1.00 98.31 91 GLY A N 1
ATOM 696 C CA . GLY A 1 91 ? 6.273 -1.858 -2.262 1.00 98.31 91 GLY A CA 1
ATOM 697 C C . GLY A 1 91 ? 6.461 -0.396 -1.897 1.00 98.31 91 GLY A C 1
ATOM 698 O O . GLY A 1 91 ? 5.751 0.162 -1.065 1.00 98.31 91 GLY A O 1
ATOM 699 N N . TRP A 1 92 ? 7.451 0.225 -2.530 1.00 98.50 92 TRP A N 1
ATOM 700 C CA . TRP A 1 92 ? 7.828 1.615 -2.302 1.00 98.50 92 TRP A CA 1
ATOM 701 C C . TRP A 1 92 ? 7.381 2.502 -3.461 1.00 98.50 92 TRP A C 1
ATOM 703 O O . TRP A 1 92 ? 7.721 2.244 -4.621 1.00 98.50 92 TRP A O 1
ATOM 713 N N . VAL A 1 93 ? 6.663 3.578 -3.141 1.00 98.25 93 VAL A N 1
ATOM 714 C CA . VAL A 1 93 ? 6.195 4.594 -4.098 1.00 98.25 93 VAL A CA 1
ATOM 715 C C . VAL A 1 93 ? 6.576 5.993 -3.639 1.00 98.25 93 VAL A C 1
ATOM 717 O O . VAL A 1 93 ? 6.748 6.252 -2.453 1.00 98.25 93 VAL A O 1
ATOM 720 N N . SER A 1 94 ? 6.728 6.917 -4.585 1.00 98.06 94 SER A N 1
ATOM 721 C CA . SER A 1 94 ? 6.922 8.333 -4.263 1.00 98.06 94 SER A CA 1
ATOM 722 C C . SER A 1 94 ? 5.572 9.015 -4.066 1.00 98.06 94 SER A C 1
ATOM 724 O O . SER A 1 94 ? 4.706 8.903 -4.931 1.00 98.06 94 SER A O 1
ATOM 726 N N . VAL A 1 95 ? 5.415 9.743 -2.960 1.00 98.12 95 VAL A N 1
ATOM 727 C CA . VAL A 1 95 ? 4.183 10.483 -2.631 1.00 98.12 95 VAL A CA 1
ATOM 728 C C . VAL A 1 95 ? 3.957 11.632 -3.617 1.00 98.12 95 VAL A C 1
ATOM 730 O O . VAL A 1 95 ? 2.830 11.887 -4.037 1.00 98.12 95 VAL A O 1
ATOM 733 N N . GLU A 1 96 ? 5.036 12.276 -4.067 1.00 97.19 96 GLU A N 1
ATOM 734 C CA . GLU A 1 96 ? 5.011 13.346 -5.065 1.00 97.19 96 GLU A CA 1
ATOM 735 C C . GLU A 1 96 ? 6.191 13.250 -6.042 1.00 97.19 96 GLU A C 1
ATOM 737 O O . GLU A 1 96 ? 7.278 12.780 -5.699 1.00 97.19 96 GLU A O 1
ATOM 742 N N . ILE A 1 97 ? 5.982 13.713 -7.278 1.00 96.00 97 ILE A N 1
ATOM 743 C CA . ILE A 1 97 ? 7.032 13.851 -8.296 1.00 96.00 97 ILE A CA 1
ATOM 744 C C . ILE A 1 97 ? 6.882 15.217 -8.957 1.00 96.00 97 ILE A C 1
ATOM 746 O O . ILE A 1 97 ? 5.811 15.544 -9.464 1.00 96.00 97 ILE A O 1
ATOM 750 N N . SER A 1 98 ? 7.961 16.006 -8.979 1.00 94.31 98 SER A N 1
ATOM 751 C CA . SER A 1 98 ? 7.984 17.337 -9.610 1.00 94.31 98 SER A CA 1
ATOM 752 C C . SER A 1 98 ? 6.826 18.236 -9.146 1.00 94.31 98 SER A C 1
ATOM 754 O O . SER A 1 98 ? 6.153 18.854 -9.965 1.00 94.31 98 SER A O 1
ATOM 756 N N . SER A 1 99 ? 6.565 18.252 -7.833 1.00 94.62 99 SER A N 1
ATOM 757 C CA . SER A 1 99 ? 5.479 19.015 -7.189 1.00 94.62 99 SER A CA 1
ATOM 758 C C . SER A 1 99 ? 4.052 18.583 -7.557 1.00 94.62 99 SER A C 1
ATOM 760 O O . SER A 1 99 ? 3.094 19.237 -7.151 1.00 94.62 99 SER A O 1
ATOM 762 N N . LYS A 1 100 ? 3.880 17.476 -8.290 1.00 97.19 100 LYS A N 1
ATOM 763 C CA . LYS A 1 100 ? 2.578 16.839 -8.512 1.00 97.19 100 LYS A CA 1
ATOM 764 C C . LYS A 1 100 ? 2.396 15.714 -7.494 1.00 97.19 100 LYS A C 1
ATOM 766 O O . LYS A 1 100 ? 3.180 14.761 -7.481 1.00 97.19 100 LYS A O 1
ATOM 771 N N . ALA A 1 101 ? 1.361 15.819 -6.665 1.00 97.81 101 ALA A N 1
ATOM 772 C CA . ALA A 1 101 ? 0.973 14.760 -5.738 1.00 97.81 101 ALA A CA 1
ATOM 773 C C . ALA A 1 101 ? 0.514 13.518 -6.520 1.00 97.81 101 ALA A C 1
ATOM 775 O O . ALA A 1 101 ? -0.296 13.615 -7.445 1.00 97.81 101 ALA A O 1
ATOM 776 N N . LEU A 1 102 ? 1.068 12.357 -6.174 1.00 98.12 102 LEU A N 1
ATOM 777 C CA . LEU A 1 102 ? 0.676 11.060 -6.726 1.00 98.12 102 LEU A CA 1
ATOM 778 C C . LEU A 1 102 ? -0.233 10.289 -5.774 1.00 98.12 102 LEU A C 1
ATOM 780 O O . LEU A 1 102 ? -1.097 9.548 -6.239 1.00 98.12 102 LEU A O 1
ATOM 784 N N . LEU A 1 103 ? -0.028 10.466 -4.470 1.00 98.25 103 LEU A N 1
ATOM 785 C CA . LEU A 1 103 ? -0.842 9.885 -3.415 1.00 98.25 103 LEU A CA 1
ATOM 786 C C . LEU A 1 103 ? -1.404 11.004 -2.536 1.00 98.25 103 LEU A C 1
ATOM 788 O O . LEU A 1 103 ? -0.719 11.991 -2.267 1.00 98.25 103 LEU A O 1
ATOM 792 N N . VAL A 1 104 ? -2.650 10.842 -2.099 1.00 97.94 104 VAL A N 1
ATOM 793 C CA . VAL A 1 104 ? -3.335 11.759 -1.180 1.00 97.94 104 VAL A CA 1
ATOM 794 C C . VAL A 1 104 ? -3.901 10.941 -0.025 1.00 97.94 104 VAL A C 1
ATOM 796 O O . VAL A 1 104 ? -4.440 9.858 -0.251 1.00 97.94 104 VAL A O 1
ATOM 799 N N . GLU A 1 105 ? -3.767 11.434 1.206 1.00 97.38 105 GLU A N 1
ATOM 800 C CA . GLU A 1 105 ? -4.382 10.795 2.374 1.00 97.38 105 GLU A CA 1
ATOM 801 C C . GLU A 1 105 ? -5.904 10.726 2.182 1.00 97.38 105 GLU A C 1
ATOM 803 O O . GLU A 1 105 ? -6.562 11.730 1.903 1.00 97.38 105 GLU A O 1
ATOM 808 N N . SER A 1 106 ? -6.463 9.526 2.316 1.00 96.50 106 SER A N 1
ATOM 809 C CA . SER A 1 106 ? -7.887 9.263 2.153 1.00 96.50 106 SER A CA 1
ATOM 810 C C . SER A 1 106 ? -8.507 8.942 3.506 1.00 96.50 106 SER A C 1
ATOM 812 O O . SER A 1 106 ? -7.983 8.147 4.282 1.00 96.50 106 SER A O 1
ATOM 814 N N . SER A 1 107 ? -9.662 9.543 3.787 1.00 92.19 107 SER A N 1
ATOM 815 C CA . SER A 1 107 ? -10.466 9.227 4.972 1.00 92.19 107 SER A CA 1
ATOM 816 C C . SER A 1 107 ? -11.327 7.975 4.789 1.00 92.19 107 SER A C 1
ATOM 818 O O . SER A 1 107 ? -11.999 7.551 5.732 1.00 92.19 107 SER A O 1
ATOM 820 N N . LYS A 1 108 ? -11.324 7.373 3.589 1.00 88.94 108 LYS A N 1
ATOM 821 C CA . LYS A 1 108 ? -12.008 6.106 3.333 1.00 88.94 108 LYS A CA 1
ATOM 822 C C . LYS A 1 108 ? -11.363 5.028 4.193 1.00 88.94 108 LYS A C 1
ATOM 824 O O . LYS A 1 108 ? -10.225 4.635 3.959 1.00 88.94 108 LYS A O 1
ATOM 829 N N . GLN A 1 109 ? -12.101 4.533 5.181 1.00 80.38 109 GLN A N 1
ATOM 830 C CA . GLN A 1 109 ? -11.742 3.280 5.828 1.00 80.38 109 GLN A CA 1
ATOM 831 C C . GLN A 1 109 ? -11.906 2.189 4.778 1.00 80.38 109 GLN A C 1
ATOM 833 O O . GLN A 1 109 ? -12.976 2.091 4.174 1.00 80.38 109 GLN A O 1
ATOM 838 N N . ALA A 1 110 ? -10.846 1.418 4.527 1.00 72.81 110 ALA A N 1
ATOM 839 C CA . ALA A 1 110 ? -10.951 0.245 3.676 1.00 72.81 110 ALA A CA 1
ATOM 840 C C . ALA A 1 110 ? -12.103 -0.590 4.225 1.00 72.81 110 ALA A C 1
ATOM 842 O O . ALA A 1 110 ? -12.081 -0.984 5.394 1.00 72.81 110 ALA A O 1
ATOM 843 N N . ALA A 1 111 ? -13.138 -0.781 3.412 1.00 67.44 111 ALA A N 1
ATOM 844 C CA . ALA A 1 111 ? -14.258 -1.629 3.761 1.00 67.44 111 ALA A CA 1
ATOM 845 C C . ALA A 1 111 ? -13.733 -3.068 3.760 1.00 67.44 111 ALA A C 1
ATOM 847 O O . ALA A 1 111 ? -13.875 -3.795 2.784 1.00 67.44 111 ALA A O 1
ATOM 848 N N . SER A 1 112 ? -13.032 -3.449 4.833 1.00 56.66 112 SER A N 1
ATOM 849 C CA . SER A 1 112 ? -12.524 -4.795 5.058 1.00 56.66 112 SER A CA 1
ATOM 850 C C . SER A 1 112 ? -13.699 -5.748 4.879 1.00 56.66 112 SER A C 1
ATOM 852 O O . SER A 1 112 ? -14.672 -5.672 5.635 1.00 56.66 112 SER A O 1
ATOM 854 N N . GLY A 1 113 ? -13.635 -6.551 3.821 1.00 52.78 113 GLY A N 1
ATOM 855 C CA . GLY A 1 113 ? -14.784 -7.196 3.207 1.00 52.78 113 GLY A CA 1
ATOM 856 C C . GLY A 1 113 ? -15.705 -7.917 4.188 1.00 52.78 113 GLY A C 1
ATOM 857 O O . GLY A 1 113 ? -15.306 -8.852 4.878 1.00 52.78 113 GLY A O 1
ATOM 858 N N . ARG A 1 114 ? -16.975 -7.507 4.184 1.00 52.72 114 ARG A N 1
ATOM 859 C CA . ARG A 1 114 ? -18.107 -8.306 4.673 1.00 52.72 114 ARG A CA 1
ATOM 860 C C . ARG A 1 114 ? -18.947 -8.899 3.534 1.00 52.72 114 ARG A C 1
ATOM 862 O O . ARG A 1 114 ? -20.073 -9.316 3.775 1.00 52.72 114 ARG A O 1
ATOM 869 N N . GLU A 1 115 ? -18.420 -8.967 2.316 1.00 61.19 115 GLU A N 1
ATOM 870 C CA . GLU A 1 115 ? -19.211 -9.311 1.132 1.00 61.19 115 GLU A CA 1
ATOM 871 C C . GLU A 1 115 ? -18.524 -10.401 0.292 1.00 61.19 115 GLU A C 1
ATOM 873 O O . GLU A 1 115 ? -17.922 -10.090 -0.724 1.00 61.19 115 GLU A O 1
ATOM 878 N N . GLU A 1 116 ? -18.568 -11.658 0.754 1.00 54.56 116 GLU A N 1
ATOM 879 C CA . GLU A 1 116 ? -18.948 -12.834 -0.063 1.00 54.56 116 GLU A CA 1
ATOM 880 C C . GLU A 1 116 ? -19.047 -14.103 0.813 1.00 54.56 116 GLU A C 1
ATOM 882 O O . GLU A 1 116 ? -18.258 -15.032 0.719 1.00 54.56 116 GLU A O 1
ATOM 887 N N . ASP A 1 117 ? -20.037 -14.138 1.709 1.00 50.84 117 ASP A N 1
ATOM 888 C CA . ASP A 1 117 ? -20.506 -15.392 2.332 1.00 50.84 117 ASP A CA 1
ATOM 889 C C . ASP A 1 117 ? -22.045 -15.431 2.356 1.00 50.84 117 ASP A C 1
ATOM 891 O O . ASP A 1 117 ? -22.691 -15.683 3.373 1.00 50.84 117 ASP A O 1
ATOM 895 N N . ARG A 1 118 ? -22.682 -15.041 1.238 1.00 60.50 118 ARG A N 1
ATOM 896 C CA . ARG A 1 118 ? -24.155 -15.012 1.159 1.00 60.50 118 ARG A CA 1
ATOM 897 C C . ARG A 1 118 ? -24.796 -15.521 -0.125 1.00 60.50 118 ARG A C 1
ATOM 899 O O . ARG A 1 118 ? -25.981 -15.258 -0.322 1.00 60.50 118 ARG A O 1
ATOM 906 N N . ARG A 1 119 ? -24.089 -16.264 -0.982 1.00 60.09 119 ARG A N 1
ATOM 907 C CA . ARG A 1 119 ? -24.722 -16.929 -2.139 1.00 60.09 119 ARG A CA 1
ATOM 908 C C . ARG A 1 119 ? -24.121 -18.297 -2.475 1.00 60.09 119 ARG A C 1
ATOM 910 O O . ARG A 1 119 ? -23.812 -18.561 -3.624 1.00 60.09 119 ARG A O 1
ATOM 917 N N . GLU A 1 120 ? -24.069 -19.200 -1.503 1.00 55.22 120 GLU A N 1
ATOM 918 C CA . GLU A 1 120 ? -24.171 -20.640 -1.789 1.00 55.22 120 GLU A CA 1
ATOM 919 C C . GLU A 1 120 ? -25.354 -21.208 -1.002 1.00 55.22 120 GLU A C 1
ATOM 921 O O . GLU A 1 120 ? -25.233 -21.897 0.004 1.00 55.22 120 GLU A O 1
ATOM 926 N N . GLY A 1 121 ? -26.549 -20.814 -1.439 1.00 54.94 121 GLY A N 1
ATOM 927 C CA . GLY A 1 121 ? -27.818 -21.297 -0.919 1.00 54.94 121 GLY A CA 1
ATOM 928 C C . GLY A 1 121 ? -28.769 -21.568 -2.075 1.00 54.94 121 GLY A C 1
ATOM 929 O O . GLY A 1 121 ? -29.472 -20.661 -2.502 1.00 54.94 121 GLY A O 1
ATOM 930 N N . ALA A 1 122 ? -28.751 -22.820 -2.535 1.00 60.28 122 ALA A N 1
ATOM 931 C CA . ALA A 1 122 ? -29.837 -23.550 -3.187 1.00 60.28 122 ALA A CA 1
ATOM 932 C C . ALA A 1 122 ? -30.512 -22.913 -4.422 1.00 60.28 122 ALA A C 1
ATOM 934 O O . ALA A 1 122 ? -31.558 -22.279 -4.311 1.00 60.28 122 ALA A O 1
ATOM 935 N N . ASP A 1 123 ? -30.005 -23.243 -5.612 1.00 52.78 123 ASP A N 1
ATOM 936 C CA . ASP A 1 123 ? -30.874 -23.494 -6.769 1.00 52.78 123 ASP A CA 1
ATOM 937 C C . ASP A 1 123 ? -30.673 -24.951 -7.211 1.00 52.78 123 ASP A C 1
ATOM 939 O O . ASP A 1 123 ? -29.782 -25.299 -7.987 1.00 52.78 123 ASP A O 1
ATOM 943 N N . ASP A 1 124 ? -31.473 -25.821 -6.596 1.00 60.84 124 ASP A N 1
ATOM 944 C CA . ASP A 1 124 ? -31.732 -27.192 -7.023 1.00 60.84 124 ASP A CA 1
ATOM 945 C C . ASP A 1 124 ? -32.689 -27.112 -8.229 1.00 60.84 124 ASP A C 1
ATOM 947 O O . ASP A 1 124 ? -33.900 -27.292 -8.103 1.00 60.84 124 ASP A O 1
ATOM 951 N N . SER A 1 125 ? -32.161 -26.730 -9.397 1.00 70.25 125 SER A N 1
ATOM 952 C CA . SER A 1 125 ? -32.887 -26.834 -10.668 1.00 70.25 125 SER A CA 1
ATOM 953 C C . SER A 1 125 ? -32.476 -28.114 -11.397 1.00 70.25 125 SER A C 1
ATOM 955 O O . SER A 1 125 ? -31.305 -28.276 -11.757 1.00 70.25 125 SER A O 1
ATOM 957 N N . PRO A 1 126 ? -33.420 -29.038 -11.658 1.00 63.00 126 PRO A N 1
ATOM 958 C CA . PRO A 1 126 ? -33.125 -30.300 -12.310 1.00 63.00 126 PRO A CA 1
ATOM 959 C C . PRO A 1 126 ? -32.786 -30.111 -13.792 1.00 63.00 126 PRO A C 1
ATOM 961 O O . PRO A 1 126 ? -33.388 -29.321 -14.520 1.00 63.00 126 PRO A O 1
ATOM 964 N N . ALA A 1 127 ? -31.815 -30.910 -14.227 1.00 56.00 127 ALA A N 1
ATOM 965 C CA . ALA A 1 127 ? -31.276 -30.982 -15.575 1.00 56.00 127 ALA A CA 1
ATOM 966 C C . ALA A 1 127 ? -32.342 -31.060 -16.688 1.00 56.00 127 ALA A C 1
ATOM 968 O O . ALA A 1 127 ? -33.173 -31.973 -16.678 1.00 56.00 127 ALA A O 1
ATOM 969 N N . PRO A 1 128 ? -32.235 -30.240 -17.750 1.00 57.09 128 PRO A N 1
ATOM 970 C CA . PRO A 1 128 ? -32.769 -30.602 -19.047 1.00 57.09 128 PRO A CA 1
ATOM 971 C C . PRO A 1 128 ? -31.722 -31.444 -19.787 1.00 57.09 128 PRO A C 1
ATOM 973 O O . PRO A 1 128 ? -30.733 -30.942 -20.320 1.00 57.09 128 PRO A O 1
ATOM 976 N N . GLN A 1 129 ? -31.954 -32.756 -19.845 1.00 68.25 129 GLN A N 1
ATOM 977 C CA . GLN A 1 129 ? -31.406 -33.565 -20.931 1.00 68.25 129 GLN A CA 1
ATOM 978 C C . GLN A 1 129 ? -31.949 -32.998 -22.242 1.00 68.25 129 GLN A C 1
ATOM 980 O O . GLN A 1 129 ? -33.164 -32.852 -22.333 1.00 68.25 129 GLN A O 1
ATOM 985 N N . VAL A 1 130 ? -31.091 -32.715 -23.232 1.00 55.28 130 VAL A N 1
ATOM 986 C CA . VAL A 1 130 ? -31.376 -32.921 -24.667 1.00 55.28 130 VAL A CA 1
ATOM 987 C C . VAL A 1 130 ? -30.205 -32.461 -25.558 1.00 55.28 130 VAL A C 1
ATOM 989 O O . VAL A 1 130 ? -29.914 -31.280 -25.698 1.00 55.28 130 VAL A O 1
ATOM 992 N N . ARG A 1 131 ? -29.637 -33.480 -26.218 1.00 50.19 131 ARG A N 1
ATOM 993 C CA . ARG A 1 131 ? -29.147 -33.562 -27.608 1.00 50.19 131 ARG A CA 1
ATOM 994 C C . ARG A 1 131 ? -27.826 -32.894 -27.996 1.00 50.19 131 ARG A C 1
ATOM 996 O O . ARG A 1 131 ? -27.738 -31.706 -28.283 1.00 50.19 131 ARG A O 1
ATOM 1003 N N . GLU A 1 132 ? -26.859 -33.786 -28.193 1.00 53.97 132 GLU A N 1
ATOM 1004 C CA . GLU A 1 132 ? -25.758 -33.667 -29.144 1.00 53.97 132 GLU A CA 1
ATOM 1005 C C . GLU A 1 132 ? -26.244 -33.258 -30.544 1.00 53.97 132 GLU A C 1
ATOM 1007 O O . GLU A 1 132 ? -27.234 -33.794 -31.057 1.00 53.97 132 GLU A O 1
ATOM 1012 N N . PRO A 1 133 ? -25.465 -32.403 -31.216 1.00 55.91 133 PRO A N 1
ATOM 1013 C CA . PRO A 1 133 ? -25.168 -32.654 -32.612 1.00 55.91 133 PRO A CA 1
ATOM 1014 C C . PRO A 1 133 ? -23.658 -32.772 -32.843 1.00 55.91 133 PRO A C 1
ATOM 1016 O O . PRO A 1 133 ? -22.879 -31.838 -32.666 1.00 55.91 133 PRO A O 1
ATOM 1019 N N . SER A 1 134 ? -23.281 -33.956 -33.324 1.00 53.84 134 SER A N 1
ATOM 1020 C CA . SER A 1 134 ? -22.156 -34.168 -34.232 1.00 53.84 134 SER A CA 1
ATOM 1021 C C . SER A 1 134 ? -22.118 -33.075 -35.306 1.00 53.84 134 SER A C 1
ATOM 1023 O O . SER A 1 134 ? -23.161 -32.768 -35.883 1.00 53.84 134 SER A O 1
ATOM 1025 N N . THR A 1 135 ? -20.940 -32.517 -35.604 1.00 49.34 135 THR A N 1
ATOM 1026 C CA . THR A 1 135 ? -20.320 -32.524 -36.949 1.00 49.34 135 THR A CA 1
ATOM 1027 C C . THR A 1 135 ? -19.054 -31.651 -36.957 1.00 49.34 135 THR A C 1
ATOM 1029 O O . THR A 1 135 ? -19.103 -30.450 -36.723 1.00 49.34 135 THR A O 1
ATOM 1032 N N . LYS A 1 136 ? -17.924 -32.305 -37.261 1.00 51.03 136 LYS A N 1
ATOM 1033 C CA . LYS A 1 136 ? -16.707 -31.819 -37.942 1.00 51.03 136 LYS A CA 1
ATOM 1034 C C . LYS A 1 136 ? -16.608 -30.315 -38.249 1.00 51.03 136 LYS A C 1
ATOM 1036 O O . LYS A 1 136 ? -17.328 -29.829 -39.115 1.00 51.03 136 LYS A O 1
ATOM 1041 N N . GLN A 1 137 ? -15.530 -29.691 -37.766 1.00 47.69 137 GLN A N 1
ATOM 1042 C CA . GLN A 1 137 ? -14.619 -28.920 -38.625 1.00 47.69 137 GLN A CA 1
ATOM 1043 C C . GLN A 1 137 ? -13.264 -28.695 -37.931 1.00 47.69 137 GLN A C 1
ATOM 1045 O O . GLN A 1 137 ? -13.113 -27.835 -37.068 1.00 47.69 137 GLN A O 1
ATOM 1050 N N . GLU A 1 138 ? -12.267 -29.480 -38.346 1.00 52.34 138 GLU A N 1
ATOM 1051 C CA . GLU A 1 138 ? -10.851 -29.131 -38.225 1.00 52.34 138 GLU A CA 1
ATOM 1052 C C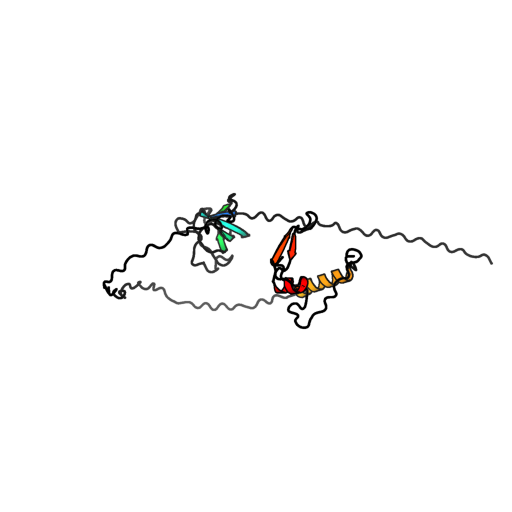 . GLU A 1 138 ? -10.614 -27.800 -38.949 1.00 52.34 138 GLU A C 1
ATOM 1054 O O . GLU A 1 138 ? -10.725 -27.712 -40.173 1.00 52.34 138 GLU A O 1
ATOM 1059 N N . ARG A 1 139 ? -10.284 -26.755 -38.188 1.00 46.84 139 ARG A N 1
ATOM 1060 C CA . ARG A 1 139 ? -9.603 -25.568 -38.704 1.00 46.84 139 ARG A CA 1
ATOM 1061 C C . ARG A 1 139 ? -8.165 -25.614 -38.213 1.00 46.84 139 ARG A C 1
ATOM 1063 O O . ARG A 1 139 ? -7.875 -25.337 -37.054 1.00 46.84 139 ARG A O 1
ATOM 1070 N N . THR A 1 140 ? -7.279 -25.969 -39.130 1.00 48.66 140 THR A N 1
ATOM 1071 C CA . THR A 1 140 ? -5.839 -25.740 -39.070 1.00 48.66 140 THR A CA 1
ATOM 1072 C C . THR A 1 140 ? -5.594 -24.247 -38.853 1.00 48.66 140 THR A C 1
ATOM 1074 O O . THR A 1 140 ? -5.811 -23.433 -39.751 1.00 48.66 140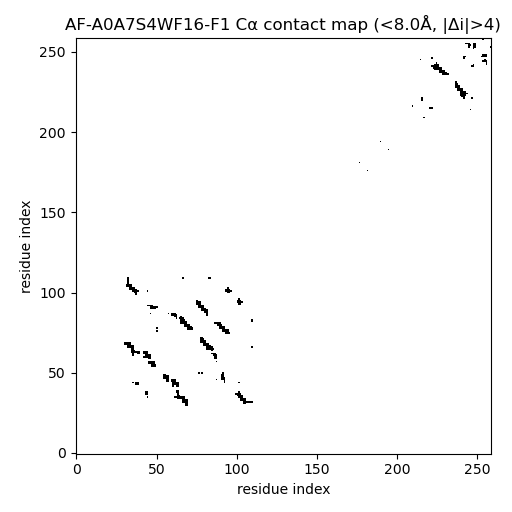 THR A O 1
ATOM 1077 N N . VAL A 1 141 ? -5.181 -23.868 -37.643 1.00 50.66 141 VAL A N 1
ATOM 1078 C CA . VAL A 1 141 ? -4.681 -22.518 -37.368 1.00 50.66 141 VAL A CA 1
ATOM 1079 C C . VAL A 1 141 ? -3.226 -22.483 -37.818 1.00 50.66 141 VAL A C 1
ATOM 1081 O O . VAL A 1 141 ? -2.397 -23.267 -37.358 1.00 50.66 141 VAL A O 1
ATOM 1084 N N . ALA A 1 142 ? -2.964 -21.615 -38.789 1.00 48.34 142 ALA A N 1
ATOM 1085 C CA . ALA A 1 142 ? -1.654 -21.374 -39.361 1.00 48.34 142 ALA A CA 1
ATOM 1086 C C . ALA A 1 142 ? -0.640 -20.946 -38.289 1.00 48.34 142 ALA A C 1
ATOM 1088 O O . ALA A 1 142 ? -0.963 -20.215 -37.352 1.00 48.34 142 ALA A O 1
ATOM 1089 N N . ALA A 1 143 ? 0.594 -21.413 -38.469 1.00 49.78 143 ALA A N 1
ATOM 1090 C CA . ALA A 1 143 ? 1.759 -21.023 -37.691 1.00 49.78 143 ALA A CA 1
ATOM 1091 C C . ALA A 1 143 ? 1.951 -19.490 -37.680 1.00 49.78 143 ALA A C 1
ATOM 1093 O O . ALA A 1 143 ? 1.672 -18.839 -38.691 1.00 49.78 143 ALA A O 1
ATOM 1094 N N . PRO A 1 144 ? 2.452 -18.905 -36.577 1.00 59.88 144 PRO A N 1
ATOM 1095 C CA . PRO A 1 144 ? 2.794 -17.491 -36.539 1.00 59.88 144 PRO A CA 1
ATOM 1096 C C . PRO A 1 144 ? 3.972 -17.188 -37.476 1.00 59.88 144 PRO A C 1
ATOM 1098 O O . PRO A 1 144 ? 4.988 -17.883 -37.486 1.00 59.88 144 PRO A O 1
ATOM 1101 N N . ASP A 1 145 ? 3.800 -16.126 -38.255 1.00 50.34 145 ASP A N 1
ATOM 1102 C CA . ASP A 1 145 ? 4.767 -15.533 -39.174 1.00 50.34 145 ASP A CA 1
ATOM 1103 C C . ASP A 1 145 ? 6.025 -15.035 -38.413 1.00 50.34 145 ASP A C 1
ATOM 1105 O O . ASP A 1 145 ? 5.907 -14.159 -37.551 1.00 50.34 145 ASP A O 1
ATOM 1109 N N . PRO A 1 146 ? 7.239 -15.558 -38.686 1.00 53.84 146 PRO A N 1
ATOM 1110 C CA . PRO A 1 146 ? 8.471 -15.171 -37.990 1.00 53.84 146 PRO A CA 1
ATOM 1111 C C . PRO A 1 146 ? 9.102 -13.858 -38.501 1.00 53.84 146 PRO A C 1
ATOM 1113 O O . PRO A 1 146 ? 10.301 -13.638 -38.320 1.00 53.84 146 PRO A O 1
ATOM 1116 N N . SER A 1 147 ? 8.340 -12.968 -39.148 1.00 48.94 147 SER A N 1
ATOM 1117 C CA . SER A 1 147 ? 8.900 -11.782 -39.816 1.00 48.94 147 SER A CA 1
ATOM 1118 C C . SER A 1 147 ? 8.734 -10.434 -39.094 1.00 48.94 147 SER A C 1
ATOM 1120 O O . SER A 1 147 ? 9.256 -9.431 -39.585 1.00 48.94 147 SER A O 1
ATOM 1122 N N . LEU A 1 148 ? 8.166 -10.371 -37.881 1.00 43.00 148 LEU A N 1
ATOM 1123 C CA . LEU A 1 148 ? 8.223 -9.154 -37.050 1.00 43.00 148 LEU A CA 1
ATOM 1124 C C . LEU A 1 148 ? 9.556 -9.059 -36.298 1.00 43.00 148 LEU A C 1
ATOM 1126 O O . LEU A 1 148 ? 9.683 -9.308 -35.101 1.00 43.00 148 LEU A O 1
ATOM 1130 N N . ARG A 1 149 ? 10.574 -8.677 -37.069 1.00 43.75 149 ARG A N 1
ATOM 1131 C CA . ARG A 1 149 ? 11.879 -8.225 -36.596 1.00 43.75 149 ARG A CA 1
ATOM 1132 C C . ARG A 1 149 ? 11.710 -6.891 -35.865 1.00 43.75 149 ARG A C 1
ATOM 1134 O O . ARG A 1 149 ? 11.491 -5.862 -36.500 1.00 43.75 149 ARG A O 1
ATOM 1141 N N . CYS A 1 150 ? 11.881 -6.886 -34.545 1.00 36.31 150 CYS A N 1
ATOM 1142 C CA . CYS A 1 150 ? 12.294 -5.668 -33.853 1.00 36.31 150 CYS A CA 1
ATOM 1143 C C . CYS A 1 150 ? 13.690 -5.282 -34.357 1.00 36.31 150 CYS A C 1
ATOM 1145 O O . CYS A 1 150 ? 14.623 -6.086 -34.320 1.00 36.31 150 CYS A O 1
ATOM 1147 N N . ALA A 1 151 ? 13.812 -4.057 -34.864 1.00 41.97 151 ALA A N 1
ATOM 1148 C CA . ALA A 1 151 ? 15.085 -3.465 -35.241 1.00 41.97 151 ALA A CA 1
ATOM 1149 C C . ALA A 1 151 ? 16.050 -3.436 -34.034 1.00 41.97 151 ALA A C 1
ATOM 1151 O O . ALA A 1 151 ? 15.608 -3.212 -32.904 1.00 41.97 151 ALA A O 1
ATOM 1152 N N . PRO A 1 152 ? 17.358 -3.650 -34.253 1.00 46.50 152 PRO A N 1
ATOM 1153 C CA . PRO A 1 152 ? 18.341 -3.686 -33.181 1.00 46.50 152 PRO A CA 1
ATOM 1154 C C . PRO A 1 152 ? 18.575 -2.277 -32.627 1.00 46.50 152 PRO A C 1
ATOM 1156 O O . PRO A 1 152 ? 19.052 -1.389 -33.335 1.00 46.50 152 PRO A O 1
ATOM 1159 N N . CYS A 1 153 ? 18.299 -2.077 -31.338 1.00 33.94 153 CYS A N 1
ATOM 1160 C CA . CYS A 1 153 ? 18.880 -0.975 -30.583 1.00 33.94 153 CYS A CA 1
ATOM 1161 C C . CYS A 1 153 ? 20.372 -1.271 -30.375 1.00 33.94 153 CYS A C 1
ATOM 1163 O O . CYS A 1 153 ? 20.795 -1.817 -29.360 1.00 33.94 153 CYS A O 1
ATOM 1165 N N . GLY A 1 154 ? 21.168 -0.954 -31.393 1.00 40.19 154 GLY A N 1
ATOM 1166 C CA . GLY A 1 154 ? 22.611 -0.877 -31.270 1.00 40.19 154 GLY A CA 1
ATOM 1167 C C . GLY A 1 154 ? 22.983 0.368 -30.480 1.00 40.19 154 GLY A C 1
ATOM 1168 O O . GLY A 1 154 ? 22.903 1.465 -31.019 1.00 40.19 154 GLY A O 1
ATOM 1169 N N . LEU A 1 155 ? 23.413 0.190 -29.233 1.00 42.44 155 LEU A N 1
ATOM 1170 C CA . LEU A 1 155 ? 24.360 1.088 -28.579 1.00 42.44 155 LEU A CA 1
ATOM 1171 C C . LEU A 1 155 ? 25.330 0.251 -27.741 1.00 42.44 155 LEU A C 1
ATOM 1173 O O . LEU A 1 155 ? 24.993 -0.239 -26.669 1.00 42.44 155 LEU A O 1
ATOM 1177 N N . ALA A 1 156 ? 26.496 0.065 -28.357 1.00 40.03 156 ALA A N 1
ATOM 1178 C CA . ALA A 1 156 ? 27.837 -0.086 -27.810 1.00 40.03 156 ALA A CA 1
ATOM 1179 C C . ALA A 1 156 ? 27.974 -0.441 -26.319 1.00 40.03 156 ALA A C 1
ATOM 1181 O O . ALA A 1 156 ? 27.745 0.378 -25.429 1.00 40.03 156 ALA A O 1
ATOM 1182 N N . GLU A 1 157 ? 28.511 -1.639 -26.094 1.00 45.47 157 GLU A N 1
ATOM 1183 C CA . GLU A 1 157 ? 29.498 -1.848 -25.042 1.00 45.47 157 GLU A CA 1
ATOM 1184 C C . GLU A 1 157 ? 30.689 -0.915 -25.280 1.00 45.47 157 GLU A C 1
ATOM 1186 O O . GLU A 1 157 ? 31.084 -0.761 -26.429 1.00 45.47 157 GLU A O 1
ATOM 1191 N N . GLU A 1 158 ? 31.209 -0.293 -24.218 1.00 45.69 158 GLU A N 1
ATOM 1192 C CA . GLU A 1 158 ? 32.634 -0.044 -23.932 1.00 45.69 158 GLU A CA 1
ATOM 1193 C C . GLU A 1 158 ? 32.725 0.686 -22.577 1.00 45.69 158 GLU A C 1
ATOM 1195 O O . GLU A 1 158 ? 32.104 1.730 -22.378 1.00 45.69 158 GLU A O 1
ATOM 1200 N N . GLY A 1 159 ? 33.498 0.140 -21.630 1.00 39.09 159 GLY A N 1
ATOM 1201 C CA . GLY A 1 159 ? 33.887 0.861 -20.411 1.00 39.09 159 GLY A CA 1
ATOM 1202 C C . GLY A 1 159 ? 33.770 0.070 -19.111 1.00 39.09 159 GLY A C 1
ATOM 1203 O O . GLY A 1 159 ? 32.973 0.407 -18.238 1.00 39.09 159 GLY A O 1
ATOM 1204 N N . GLY A 1 160 ? 34.607 -0.955 -18.941 1.00 42.53 160 GLY A N 1
ATOM 1205 C CA . GLY A 1 160 ? 34.837 -1.568 -17.636 1.00 42.53 160 GLY A CA 1
ATOM 1206 C C . GLY A 1 160 ? 35.491 -0.575 -16.670 1.00 42.53 160 GLY A C 1
ATOM 1207 O O . GLY A 1 160 ? 36.664 -0.238 -16.819 1.00 42.53 160 GLY A O 1
ATOM 1208 N N . VAL A 1 161 ? 34.751 -0.137 -15.649 1.00 40.12 161 VAL A N 1
ATOM 1209 C CA . VAL A 1 161 ? 35.308 0.568 -14.486 1.00 40.12 161 VAL A CA 1
ATOM 1210 C C . VAL A 1 161 ? 35.423 -0.431 -13.339 1.00 40.12 161 VAL A C 1
ATOM 1212 O O . VAL A 1 161 ? 34.449 -0.776 -12.676 1.00 40.12 161 VAL A O 1
ATOM 1215 N N . SER A 1 162 ? 36.646 -0.906 -13.108 1.00 40.47 162 SER A N 1
ATOM 1216 C CA . SER A 1 162 ? 37.012 -1.686 -11.925 1.00 40.47 162 SER A CA 1
ATOM 1217 C C . SER A 1 162 ? 37.015 -0.773 -10.694 1.00 40.47 162 SER A C 1
ATOM 1219 O O . SER A 1 162 ? 38.027 -0.143 -10.381 1.00 40.47 162 SER A O 1
ATOM 1221 N N . VAL A 1 163 ? 35.902 -0.721 -9.963 1.00 38.47 163 VAL A N 1
ATOM 1222 C CA . VAL A 1 163 ? 35.858 -0.097 -8.634 1.00 38.47 163 VAL A CA 1
ATOM 1223 C C . VAL A 1 163 ? 36.467 -1.069 -7.622 1.00 38.47 163 VAL A C 1
ATOM 1225 O O . VAL A 1 163 ? 35.859 -2.071 -7.252 1.00 38.47 163 VAL A O 1
ATOM 1228 N N . ARG A 1 164 ? 37.690 -0.777 -7.164 1.00 44.47 164 ARG A N 1
ATOM 1229 C CA . ARG A 1 164 ? 38.256 -1.413 -5.967 1.00 44.47 164 ARG A CA 1
ATOM 1230 C C . ARG A 1 164 ? 37.511 -0.882 -4.744 1.00 44.47 164 ARG A C 1
ATOM 1232 O O . ARG A 1 164 ? 37.724 0.256 -4.337 1.00 44.47 164 ARG A O 1
ATOM 1239 N N . VAL A 1 165 ? 36.660 -1.715 -4.158 1.00 39.81 165 VAL A N 1
ATOM 1240 C CA . VAL A 1 165 ? 36.101 -1.478 -2.825 1.00 39.81 165 VAL A CA 1
ATOM 1241 C C . VAL A 1 165 ? 37.208 -1.765 -1.811 1.00 39.81 165 VAL A C 1
ATOM 1243 O O . VAL A 1 165 ? 37.647 -2.905 -1.670 1.00 39.81 165 VAL A O 1
ATOM 1246 N N . LEU A 1 166 ? 37.702 -0.724 -1.138 1.00 42.44 166 LEU A N 1
ATOM 1247 C CA . LEU A 1 166 ? 38.545 -0.889 0.044 1.00 42.44 166 LEU A CA 1
ATOM 1248 C C . LEU A 1 166 ? 37.651 -1.315 1.220 1.00 42.44 166 LEU A C 1
ATOM 1250 O O . LEU A 1 166 ? 36.618 -0.677 1.438 1.00 42.44 166 LEU A O 1
ATOM 1254 N N . PRO A 1 167 ? 38.010 -2.359 1.987 1.00 39.09 167 PRO A N 1
ATOM 1255 C CA . PRO A 1 167 ? 37.270 -2.712 3.188 1.00 39.09 167 PRO A CA 1
ATOM 1256 C C . PRO A 1 167 ? 37.472 -1.621 4.245 1.00 39.09 167 PRO A C 1
ATOM 1258 O O . PRO A 1 167 ? 38.579 -1.410 4.739 1.00 39.09 167 PRO A O 1
ATOM 1261 N N . VAL A 1 168 ? 36.392 -0.922 4.592 1.00 38.53 168 VAL A N 1
ATOM 1262 C CA . VAL A 1 168 ? 36.337 -0.104 5.805 1.00 38.53 168 VAL A CA 1
ATOM 1263 C C . VAL A 1 168 ? 36.164 -1.068 6.973 1.00 38.53 168 VAL A C 1
ATOM 1265 O O . VAL A 1 168 ? 35.115 -1.692 7.124 1.00 38.53 168 VAL A O 1
ATOM 1268 N N . ALA A 1 169 ? 37.217 -1.220 7.773 1.00 39.62 169 ALA A N 1
ATOM 1269 C CA . ALA A 1 169 ? 37.143 -1.888 9.061 1.00 39.62 169 ALA A CA 1
ATOM 1270 C C . ALA A 1 169 ? 36.259 -1.045 9.990 1.00 39.62 169 ALA A C 1
ATOM 1272 O O . ALA A 1 169 ? 36.650 0.039 10.419 1.00 39.62 169 ALA A O 1
ATOM 1273 N N . VAL A 1 170 ? 35.047 -1.527 10.253 1.00 43.97 170 VAL A N 1
ATOM 1274 C CA . VAL A 1 170 ? 34.188 -1.007 11.317 1.00 43.97 170 VAL A CA 1
ATOM 1275 C C . VAL A 1 170 ? 34.494 -1.834 12.559 1.00 43.97 170 VAL A C 1
ATOM 1277 O O . VAL A 1 170 ? 34.267 -3.044 12.563 1.00 43.97 170 VAL A O 1
ATOM 1280 N N . GLU A 1 171 ? 35.045 -1.193 13.588 1.00 49.34 171 GLU A N 1
ATOM 1281 C CA . GLU A 1 171 ? 35.225 -1.810 14.902 1.00 49.34 171 GLU A CA 1
ATOM 1282 C C . GLU A 1 171 ? 33.860 -2.171 15.508 1.00 49.34 171 GLU A C 1
ATOM 1284 O O . GLU A 1 171 ? 33.002 -1.289 15.641 1.00 49.34 171 GLU A O 1
ATOM 1289 N N . PRO A 1 172 ? 33.620 -3.437 15.894 1.00 50.41 172 PRO A N 1
ATOM 1290 C CA . PRO A 1 172 ? 32.399 -3.816 16.568 1.00 50.41 172 PRO A CA 1
ATOM 1291 C C . PRO A 1 172 ? 32.644 -3.764 18.072 1.00 50.41 172 PRO A C 1
ATOM 1293 O O . PRO A 1 172 ? 33.024 -4.761 18.672 1.00 50.41 172 PRO A O 1
ATOM 1296 N N . ASP A 1 173 ? 32.400 -2.616 18.697 1.00 47.84 173 ASP A N 1
ATOM 1297 C CA . ASP A 1 173 ? 32.254 -2.598 20.149 1.00 47.84 173 ASP A CA 1
ATOM 1298 C C . ASP A 1 173 ? 31.209 -1.579 20.600 1.00 47.84 173 ASP A C 1
ATOM 1300 O O . ASP A 1 173 ? 31.470 -0.382 20.742 1.00 47.84 173 ASP A O 1
ATOM 1304 N N . LYS A 1 174 ? 29.982 -2.095 20.770 1.00 45.38 174 LYS A N 1
ATOM 1305 C CA . LYS A 1 174 ? 29.081 -1.847 21.910 1.00 45.38 174 LYS A CA 1
ATOM 1306 C C . LYS A 1 174 ? 27.769 -2.620 21.730 1.00 45.38 174 LYS A C 1
ATOM 1308 O O . LYS A 1 174 ? 26.869 -2.204 21.010 1.00 45.38 174 LYS A O 1
ATOM 1313 N N . ALA A 1 175 ? 27.706 -3.752 22.432 1.00 57.19 175 ALA A N 1
ATOM 1314 C CA . ALA A 1 175 ? 26.511 -4.414 22.961 1.00 57.19 175 ALA A CA 1
ATOM 1315 C C . ALA A 1 175 ? 25.308 -4.562 22.009 1.00 57.19 175 ALA A C 1
ATOM 1317 O O . ALA A 1 175 ? 24.261 -3.939 22.192 1.00 57.19 175 ALA A O 1
ATOM 1318 N N . ARG A 1 176 ? 25.421 -5.484 21.048 1.00 55.22 176 ARG A N 1
ATOM 1319 C CA . ARG A 1 176 ? 24.255 -6.077 20.389 1.00 55.22 176 ARG A CA 1
ATOM 1320 C C . ARG A 1 176 ? 23.833 -7.296 21.203 1.00 55.22 176 ARG A C 1
ATOM 1322 O O . ARG A 1 176 ? 24.475 -8.333 21.109 1.00 55.22 176 ARG A O 1
ATOM 1329 N N . TRP A 1 177 ? 22.788 -7.152 22.011 1.00 65.31 177 TRP A N 1
ATOM 1330 C CA . TRP A 1 177 ? 22.180 -8.293 22.690 1.00 65.31 177 TRP A CA 1
ATOM 1331 C C . TRP A 1 177 ? 21.566 -9.197 21.623 1.00 65.31 177 TRP A C 1
ATOM 1333 O O . TRP A 1 177 ? 20.809 -8.737 20.762 1.00 65.31 177 TRP A O 1
ATOM 1343 N N . THR A 1 178 ? 21.920 -10.473 21.640 1.00 77.31 178 THR A N 1
ATOM 1344 C CA . THR A 1 178 ? 21.251 -11.476 20.818 1.00 77.31 178 THR A CA 1
ATOM 1345 C C . THR A 1 178 ? 19.829 -11.697 21.337 1.00 77.31 178 THR A C 1
ATOM 1347 O O . THR A 1 178 ? 19.529 -11.484 22.513 1.00 77.31 178 THR A O 1
ATOM 1350 N N . LEU A 1 179 ? 18.923 -12.130 20.456 1.00 55.81 179 LEU A N 1
ATOM 1351 C CA . LEU A 1 179 ? 17.548 -12.463 20.842 1.00 55.81 179 LEU A CA 1
ATOM 1352 C C . LEU A 1 179 ? 17.520 -13.532 21.953 1.00 55.81 179 LEU A C 1
ATOM 1354 O O . LEU A 1 179 ? 16.666 -13.476 22.833 1.00 55.81 179 LEU A O 1
ATOM 1358 N N . GLU A 1 180 ? 18.479 -14.462 21.949 1.00 60.38 180 GLU A N 1
ATOM 1359 C CA . GLU A 1 180 ? 18.646 -15.462 23.010 1.00 60.38 180 GLU A CA 1
ATOM 1360 C C . GLU A 1 180 ? 19.037 -14.835 24.356 1.00 60.38 180 GLU A C 1
ATOM 1362 O O . GLU A 1 180 ? 18.476 -15.209 25.383 1.00 60.38 180 GLU A O 1
ATOM 1367 N N . GLU A 1 181 ? 19.931 -13.842 24.374 1.00 66.44 181 GLU A N 1
ATOM 1368 C CA . GLU A 1 181 ? 20.332 -13.145 25.607 1.00 66.44 181 GLU A CA 1
ATOM 1369 C C . GLU A 1 181 ? 19.195 -12.303 26.199 1.00 66.44 181 GLU A C 1
ATOM 1371 O O . GLU A 1 181 ? 19.003 -12.297 27.415 1.00 66.44 181 GLU A O 1
ATOM 1376 N N . VAL A 1 182 ? 18.391 -11.642 25.357 1.00 63.03 182 VAL A N 1
ATOM 1377 C CA . VAL A 1 182 ? 17.209 -10.885 25.813 1.00 63.03 182 VAL A CA 1
ATOM 1378 C C . VAL A 1 182 ? 16.165 -11.813 26.442 1.00 63.03 182 VAL A C 1
ATOM 1380 O O . VAL A 1 182 ? 15.569 -11.474 27.464 1.00 63.03 182 VAL A O 1
ATOM 1383 N N . LEU A 1 183 ? 15.949 -12.995 25.859 1.00 56.94 183 LEU A N 1
ATOM 1384 C CA . LEU A 1 183 ? 14.971 -13.962 26.362 1.00 56.94 183 LEU A CA 1
ATOM 1385 C C . LEU A 1 183 ? 15.447 -14.661 27.643 1.00 56.94 183 LEU A C 1
ATOM 1387 O O . LEU A 1 183 ? 14.653 -14.830 28.567 1.00 56.94 183 LEU A O 1
ATOM 1391 N N . ASN A 1 184 ? 16.736 -14.995 27.745 1.00 70.62 184 ASN A N 1
ATOM 1392 C CA . ASN A 1 184 ? 17.303 -15.577 28.964 1.00 70.62 184 ASN A CA 1
ATOM 1393 C C . ASN A 1 184 ? 17.262 -14.588 30.142 1.00 70.62 184 ASN A C 1
ATOM 1395 O O . ASN A 1 184 ? 16.932 -14.982 31.259 1.00 70.62 184 ASN A O 1
ATOM 1399 N N . ALA A 1 185 ? 17.493 -13.295 29.893 1.00 65.81 185 ALA A N 1
ATOM 1400 C CA . ALA A 1 185 ? 17.366 -12.263 30.922 1.00 65.81 185 ALA A CA 1
ATOM 1401 C C . ALA A 1 185 ? 15.921 -12.111 31.447 1.00 65.81 185 ALA A C 1
ATOM 1403 O O . ALA A 1 185 ? 15.720 -11.791 32.620 1.00 65.81 185 ALA A O 1
ATOM 1404 N N . ALA A 1 186 ? 14.907 -12.369 30.612 1.00 56.44 186 ALA A N 1
ATOM 1405 C CA . ALA A 1 186 ? 13.504 -12.342 31.028 1.00 56.44 186 ALA A CA 1
ATOM 1406 C C . ALA A 1 186 ? 13.129 -13.542 31.923 1.00 56.44 186 ALA A C 1
ATOM 1408 O O . ALA A 1 186 ? 12.443 -13.355 32.929 1.00 56.44 186 ALA A O 1
ATOM 1409 N N . ASP A 1 187 ? 13.621 -14.746 31.605 1.00 54.75 187 ASP A N 1
ATOM 1410 C CA . ASP A 1 187 ? 13.408 -15.951 32.425 1.00 54.75 187 ASP A CA 1
ATOM 1411 C C . ASP A 1 187 ? 14.128 -15.841 33.790 1.00 54.75 187 ASP A C 1
ATOM 1413 O O . ASP A 1 187 ? 13.560 -16.200 34.827 1.00 54.75 187 ASP A O 1
ATOM 1417 N N . GLU A 1 188 ? 15.344 -15.276 33.835 1.00 68.25 188 GLU A N 1
ATOM 1418 C CA . GLU A 1 188 ? 16.057 -15.010 35.096 1.00 68.25 188 GLU A CA 1
ATOM 1419 C C . GLU A 1 188 ? 15.344 -13.957 35.959 1.00 68.25 188 GLU A C 1
ATOM 1421 O O . GLU A 1 188 ? 15.271 -14.104 37.183 1.00 68.25 188 GLU A O 1
ATOM 1426 N N . ALA A 1 189 ? 14.749 -12.932 35.338 1.00 58.53 189 ALA A N 1
ATOM 1427 C CA . ALA A 1 189 ? 13.947 -11.932 36.040 1.00 58.53 189 ALA A CA 1
ATOM 1428 C C . ALA A 1 189 ? 12.646 -12.523 36.625 1.00 58.53 189 ALA A C 1
ATOM 1430 O O . ALA A 1 189 ? 12.277 -12.186 37.754 1.00 58.53 189 ALA A O 1
ATOM 1431 N N . GLU A 1 190 ? 11.971 -13.437 35.915 1.00 55.62 190 GLU A N 1
ATOM 1432 C CA . GLU A 1 190 ? 10.803 -14.162 36.441 1.00 55.62 190 GLU A CA 1
ATOM 1433 C C . GLU A 1 190 ? 11.187 -15.084 37.607 1.00 55.62 190 GLU A C 1
ATOM 1435 O O . GLU A 1 190 ? 10.536 -15.045 38.658 1.00 55.62 190 GLU A O 1
ATOM 1440 N N . ALA A 1 191 ? 12.270 -15.857 37.468 1.00 59.75 191 ALA A N 1
ATOM 1441 C CA . ALA A 1 191 ? 12.759 -16.760 38.508 1.00 59.75 191 ALA A CA 1
ATOM 1442 C C . ALA A 1 191 ? 13.198 -16.006 39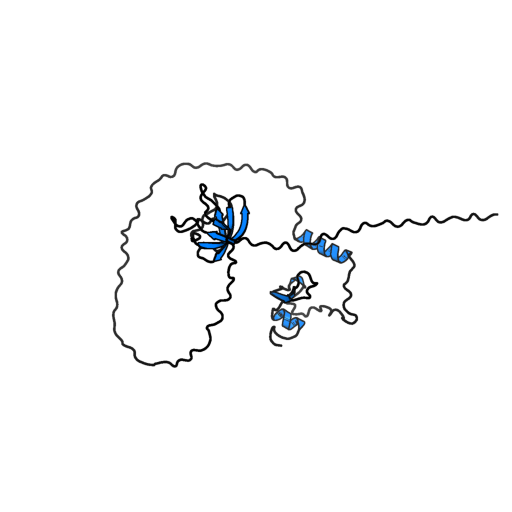.777 1.00 59.75 191 ALA A C 1
ATOM 1444 O O . ALA A 1 191 ? 12.883 -16.432 40.892 1.00 59.75 191 ALA A O 1
ATOM 1445 N N . ALA A 1 192 ? 13.857 -14.854 39.619 1.00 66.25 192 ALA A N 1
ATOM 1446 C CA . ALA A 1 192 ? 14.272 -13.992 40.725 1.00 66.25 192 ALA A CA 1
ATOM 1447 C C . ALA A 1 192 ? 13.094 -13.276 41.407 1.00 66.25 192 ALA A C 1
ATOM 1449 O O . ALA A 1 192 ? 13.182 -12.924 42.585 1.00 66.25 192 ALA A O 1
ATOM 1450 N N . SER A 1 193 ? 11.970 -13.081 40.706 1.00 63.25 193 SER A N 1
ATOM 1451 C CA . SER A 1 193 ? 10.816 -12.356 41.249 1.00 63.25 193 SER A CA 1
ATOM 1452 C C . SER A 1 193 ? 10.080 -13.100 42.371 1.00 63.25 193 SER A C 1
ATOM 1454 O O . SER A 1 193 ? 9.303 -12.478 43.097 1.00 63.25 193 SER A O 1
ATOM 1456 N N . GLY A 1 194 ? 10.282 -14.418 42.522 1.00 54.00 194 GLY A N 1
ATOM 1457 C CA . GLY A 1 194 ? 9.676 -15.235 43.583 1.00 54.00 194 GLY A CA 1
ATOM 1458 C C . GLY A 1 194 ? 8.138 -15.279 43.581 1.00 54.00 194 GLY A C 1
ATOM 1459 O O . GLY A 1 194 ? 7.533 -15.872 44.479 1.00 54.00 194 GLY A O 1
ATOM 1460 N N . ARG A 1 195 ? 7.471 -14.674 42.590 1.00 48.66 195 ARG A N 1
ATOM 1461 C CA . ARG A 1 195 ? 6.009 -14.597 42.509 1.00 48.66 195 ARG A CA 1
ATOM 1462 C C . ARG A 1 195 ? 5.463 -15.804 41.760 1.00 48.66 195 ARG A C 1
ATOM 1464 O O . ARG A 1 195 ? 5.123 -15.726 40.588 1.00 48.66 195 ARG A O 1
ATOM 1471 N N . ARG A 1 196 ? 5.296 -16.928 42.459 1.00 51.56 196 ARG A N 1
ATOM 1472 C CA . ARG A 1 196 ? 4.355 -17.953 41.986 1.00 51.56 196 ARG A CA 1
ATOM 1473 C C . ARG A 1 196 ? 2.932 -17.392 42.099 1.00 51.56 196 ARG A C 1
ATOM 1475 O O . ARG A 1 196 ? 2.538 -17.043 43.216 1.00 51.56 196 ARG A O 1
ATOM 1482 N N . PRO A 1 197 ? 2.135 -17.327 41.017 1.00 50.09 197 PRO A N 1
ATOM 1483 C CA . PRO A 1 197 ? 0.716 -17.037 41.150 1.00 50.09 197 PRO A CA 1
ATOM 1484 C C . PRO A 1 197 ? 0.094 -18.129 42.023 1.00 50.09 197 PRO A C 1
ATOM 1486 O O . PRO A 1 197 ? 0.143 -19.318 41.697 1.00 50.09 197 PRO A O 1
ATOM 1489 N N . LYS A 1 198 ? -0.454 -17.736 43.178 1.00 45.84 198 LYS A N 1
ATOM 1490 C CA . LYS A 1 198 ? -1.321 -18.616 43.960 1.00 45.84 198 LYS A CA 1
ATOM 1491 C C . LYS A 1 198 ? -2.598 -18.794 43.147 1.00 45.84 198 LYS A C 1
ATOM 1493 O O . LYS A 1 198 ? -3.474 -17.937 43.179 1.00 45.84 198 LYS A O 1
ATOM 1498 N N . GLY A 1 199 ? -2.669 -19.884 42.386 1.00 48.09 199 GLY A N 1
ATOM 1499 C CA . GLY A 1 199 ? -3.934 -20.351 41.831 1.00 48.09 199 GLY A CA 1
ATOM 1500 C C . GLY A 1 199 ? -4.966 -20.568 42.950 1.00 48.09 199 GLY A C 1
ATOM 1501 O O . GLY A 1 199 ? -4.585 -20.678 44.123 1.00 48.09 199 GLY A O 1
ATOM 1502 N N . PRO A 1 200 ? -6.267 -20.611 42.616 1.00 46.53 200 PRO A N 1
ATOM 1503 C CA . PRO A 1 200 ? -7.327 -20.833 43.594 1.00 46.53 200 PRO A CA 1
ATOM 1504 C C . PRO A 1 200 ? -7.037 -22.085 44.434 1.00 46.53 200 PRO A C 1
ATOM 1506 O O . PRO A 1 200 ? -6.579 -23.109 43.917 1.00 46.53 200 PRO A O 1
ATOM 1509 N N . ALA A 1 201 ? -7.259 -21.980 45.747 1.00 40.56 201 ALA A N 1
ATOM 1510 C CA . ALA A 1 201 ? -6.964 -23.037 46.708 1.00 40.56 201 ALA A CA 1
ATOM 1511 C C . ALA A 1 201 ? -7.695 -24.331 46.308 1.00 40.56 201 ALA A C 1
ATOM 1513 O O . ALA A 1 201 ? -8.918 -24.395 46.355 1.00 40.56 201 ALA A O 1
ATOM 1514 N N . GLY A 1 202 ? -6.936 -25.341 45.873 1.00 45.53 202 GLY A N 1
ATOM 1515 C CA . GLY A 1 202 ? -7.465 -26.624 45.395 1.00 45.53 202 GLY A CA 1
ATOM 1516 C C . GLY A 1 202 ? -7.043 -27.001 43.973 1.00 45.53 202 GLY A C 1
ATOM 1517 O O . GLY A 1 202 ? -7.130 -28.174 43.616 1.00 45.53 202 GLY A O 1
ATOM 1518 N N . TRP A 1 203 ? -6.515 -26.064 43.176 1.00 40.44 203 TRP A N 1
ATOM 1519 C CA . TRP A 1 203 ? -5.991 -26.391 41.849 1.00 40.44 203 TRP A CA 1
ATOM 1520 C C . TRP A 1 203 ? -4.566 -26.948 41.966 1.00 40.44 203 TRP A C 1
ATOM 1522 O O . TRP A 1 203 ? -3.578 -26.214 41.996 1.00 40.44 203 TRP A O 1
ATOM 1532 N N . GLN A 1 204 ? -4.450 -28.275 42.083 1.00 42.88 204 GLN A N 1
ATOM 1533 C CA . GLN A 1 204 ? -3.174 -28.948 41.860 1.00 42.88 204 GLN A CA 1
ATOM 1534 C C . GLN A 1 204 ? -2.797 -28.701 40.401 1.00 42.88 204 GLN A C 1
ATOM 1536 O O . GLN A 1 204 ? -3.491 -29.176 39.504 1.00 42.88 204 GLN A O 1
ATOM 1541 N N . ALA A 1 205 ? -1.729 -27.934 40.161 1.00 44.28 205 ALA A N 1
ATOM 1542 C CA . ALA A 1 205 ? -1.139 -27.818 38.837 1.00 44.28 205 ALA A CA 1
ATOM 1543 C C . ALA A 1 205 ? -0.933 -29.241 38.317 1.00 44.28 205 ALA A C 1
ATOM 1545 O O . ALA A 1 205 ? -0.135 -29.987 38.892 1.00 44.28 205 ALA A O 1
ATOM 1546 N N . ALA A 1 206 ? -1.704 -29.632 37.299 1.00 44.59 206 ALA A N 1
ATOM 1547 C CA . ALA A 1 206 ? -1.529 -30.909 36.641 1.00 44.59 206 ALA A CA 1
ATOM 1548 C C . ALA A 1 206 ? -0.054 -30.981 36.252 1.00 44.59 206 ALA A C 1
ATOM 1550 O O . ALA A 1 206 ? 0.425 -30.206 35.422 1.00 44.59 206 ALA A O 1
ATOM 1551 N N . SER A 1 207 ? 0.699 -31.821 36.965 1.00 46.00 207 SER A N 1
ATOM 1552 C CA . SER A 1 207 ? 2.104 -32.029 36.653 1.00 46.00 207 SER A CA 1
ATOM 1553 C C . SER A 1 207 ? 2.142 -32.474 35.201 1.00 46.00 207 SER A C 1
ATOM 1555 O O . SER A 1 207 ? 1.488 -33.451 34.836 1.00 46.00 207 SER A O 1
ATOM 1557 N N . TRP A 1 208 ? 2.840 -31.707 34.368 1.00 50.09 208 TRP A N 1
ATOM 1558 C CA . TRP A 1 208 ? 3.065 -32.015 32.965 1.00 50.09 208 TRP A CA 1
ATOM 1559 C C . TRP A 1 208 ? 3.886 -33.306 32.889 1.00 50.09 208 TRP A C 1
ATOM 1561 O O . TRP A 1 208 ? 5.099 -33.277 32.713 1.00 50.09 208 TRP A O 1
ATOM 1571 N N . ARG A 1 209 ? 3.255 -34.466 33.089 1.00 47.31 209 ARG A N 1
ATOM 1572 C CA . ARG A 1 209 ? 3.885 -35.748 32.801 1.00 47.31 209 ARG A CA 1
ATOM 1573 C C . ARG A 1 209 ? 3.855 -35.880 31.291 1.00 47.31 209 ARG A C 1
ATOM 1575 O O . ARG A 1 209 ? 2.801 -36.096 30.696 1.00 47.31 209 ARG A O 1
ATOM 1582 N N . ALA A 1 210 ? 5.005 -35.647 30.671 1.00 45.91 210 ALA A N 1
ATOM 1583 C CA . ALA A 1 210 ? 5.211 -35.954 29.270 1.00 45.91 210 ALA A CA 1
ATOM 1584 C C . ALA A 1 210 ? 4.919 -37.449 29.075 1.00 45.91 210 ALA A C 1
ATOM 1586 O O . ALA A 1 210 ? 5.674 -38.300 29.541 1.00 45.91 210 ALA A O 1
ATOM 1587 N N . GLY A 1 211 ? 3.784 -37.759 28.448 1.00 51.28 211 GLY A N 1
ATOM 1588 C CA . GLY A 1 211 ? 3.576 -39.077 27.866 1.00 51.28 211 GLY A CA 1
ATOM 1589 C C . GLY A 1 211 ? 4.616 -39.321 26.763 1.00 51.28 211 GLY A C 1
ATOM 1590 O O . GLY A 1 211 ? 5.168 -38.354 26.230 1.00 51.28 211 GLY A O 1
ATOM 1591 N N . PRO A 1 212 ? 4.897 -40.588 26.422 1.00 50.09 212 PRO A N 1
ATOM 1592 C CA . PRO A 1 212 ? 5.932 -40.954 25.451 1.00 50.09 212 PRO A CA 1
ATOM 1593 C C . PRO A 1 212 ? 5.705 -40.370 24.042 1.00 50.09 212 PRO A C 1
ATOM 1595 O O . PRO A 1 212 ? 6.674 -40.168 23.315 1.00 50.09 212 PRO A O 1
ATOM 1598 N N . ASP A 1 213 ? 4.475 -39.975 23.700 1.00 55.00 213 ASP A N 1
ATOM 1599 C CA . ASP A 1 213 ? 4.111 -39.354 22.416 1.00 55.00 213 ASP A CA 1
ATOM 1600 C C . ASP A 1 213 ? 4.097 -37.814 22.489 1.00 55.00 213 ASP A C 1
ATOM 1602 O O . ASP A 1 213 ? 3.110 -37.140 22.177 1.00 55.00 213 ASP A O 1
ATOM 1606 N N . ALA A 1 214 ? 5.188 -37.220 22.978 1.00 57.72 214 ALA A N 1
ATOM 1607 C CA . ALA A 1 214 ? 5.269 -35.784 23.236 1.00 57.72 214 ALA A CA 1
ATOM 1608 C C . ALA A 1 214 ? 5.442 -34.957 21.945 1.00 57.72 214 ALA A C 1
ATOM 1610 O O . ALA A 1 214 ? 6.522 -34.439 21.669 1.00 57.72 214 ALA A O 1
ATOM 1611 N N . LEU A 1 215 ? 4.347 -34.749 21.201 1.00 64.38 215 LEU A N 1
ATOM 1612 C CA . LEU A 1 215 ? 4.269 -33.731 20.135 1.00 64.38 215 LEU A CA 1
ATOM 1613 C C . LEU A 1 215 ? 4.562 -32.308 20.649 1.00 64.38 215 LEU A C 1
ATOM 1615 O O . LEU A 1 215 ? 4.930 -31.435 19.874 1.00 64.38 215 LEU A O 1
ATOM 1619 N N . PHE A 1 216 ? 4.441 -32.098 21.962 1.00 70.69 216 PHE A N 1
ATOM 1620 C CA . PHE A 1 216 ? 4.830 -30.866 22.645 1.00 70.69 216 PHE A CA 1
ATOM 1621 C C . PHE A 1 216 ? 5.748 -31.229 23.811 1.00 70.69 216 PHE A C 1
ATOM 1623 O O . PHE A 1 216 ? 5.325 -31.943 24.734 1.00 70.69 216 PHE A O 1
ATOM 1630 N N . ARG A 1 217 ? 6.998 -30.772 23.739 1.00 75.25 217 ARG A N 1
ATOM 1631 C CA . ARG A 1 217 ? 8.046 -30.927 24.756 1.00 75.25 217 ARG A CA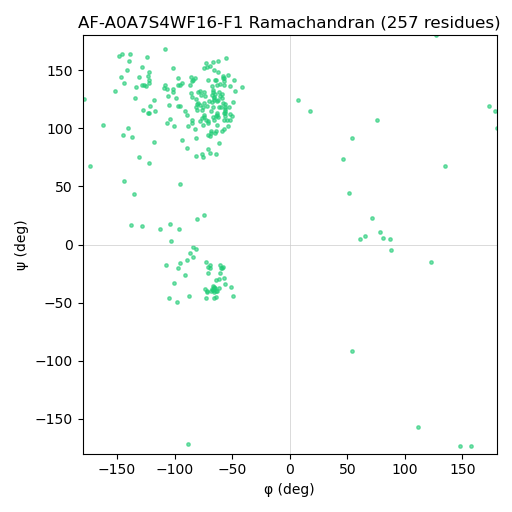 1
ATOM 1632 C C . ARG A 1 217 ? 8.045 -29.760 25.733 1.00 75.25 217 ARG A C 1
ATOM 1634 O O . ARG A 1 217 ? 8.460 -29.924 26.877 1.00 75.25 217 ARG A O 1
ATOM 1641 N N . SER A 1 218 ? 7.568 -28.597 25.302 1.00 79.38 218 SER A N 1
ATOM 1642 C CA . SER A 1 218 ? 7.524 -27.395 26.122 1.00 79.38 218 SER A CA 1
ATOM 1643 C C . SER A 1 218 ? 6.307 -26.528 25.810 1.00 79.38 218 SER A C 1
ATOM 1645 O O . SER A 1 218 ? 5.687 -26.632 24.754 1.00 79.38 218 SER A O 1
ATOM 1647 N N . ARG A 1 219 ? 5.999 -25.600 26.723 1.00 72.50 219 ARG A N 1
ATOM 1648 C CA . ARG A 1 219 ? 4.991 -24.552 26.502 1.00 72.50 219 ARG A CA 1
ATOM 1649 C C . ARG A 1 219 ? 5.318 -23.672 25.284 1.00 72.50 219 ARG A C 1
ATOM 1651 O O . ARG A 1 219 ? 4.411 -23.049 24.748 1.00 72.50 219 ARG A O 1
ATOM 1658 N N . ARG A 1 220 ? 6.584 -23.648 24.842 1.00 80.25 220 ARG A N 1
ATOM 1659 C CA . ARG A 1 220 ? 7.051 -22.907 23.660 1.00 80.25 220 ARG A CA 1
ATOM 1660 C C . ARG A 1 220 ? 6.592 -23.544 22.339 1.00 80.25 220 ARG A C 1
ATOM 1662 O O . ARG A 1 220 ? 6.616 -22.869 2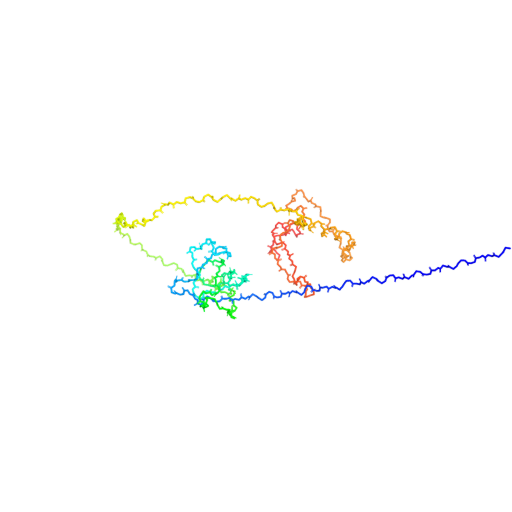1.321 1.00 80.25 220 ARG A O 1
ATOM 1669 N N . ASP A 1 221 ? 6.127 -24.796 22.360 1.00 85.12 221 ASP A N 1
ATOM 1670 C CA . ASP A 1 221 ? 5.663 -25.511 21.159 1.00 85.12 221 ASP A CA 1
ATOM 1671 C C . ASP A 1 221 ? 4.172 -25.248 20.842 1.00 85.12 221 ASP A C 1
ATOM 1673 O O . ASP A 1 221 ? 3.648 -25.685 19.807 1.00 85.12 221 ASP A O 1
ATOM 1677 N N . LEU A 1 222 ? 3.470 -24.550 21.745 1.00 85.94 222 LEU A N 1
ATOM 1678 C CA . LEU A 1 222 ? 2.091 -24.117 21.543 1.00 85.94 222 LEU A CA 1
ATOM 1679 C C . LEU A 1 222 ? 2.069 -22.901 20.619 1.00 85.94 222 LEU A C 1
ATOM 1681 O O . LEU A 1 222 ? 2.753 -21.908 20.867 1.00 85.94 222 LEU A O 1
ATOM 1685 N N . ILE A 1 223 ? 1.250 -22.971 19.574 1.00 86.25 223 ILE A N 1
ATOM 1686 C CA . ILE A 1 223 ? 1.055 -21.878 18.627 1.00 86.25 223 ILE A CA 1
ATOM 1687 C C . ILE A 1 223 ? -0.297 -21.246 18.963 1.00 86.25 223 ILE A C 1
ATOM 1689 O O . ILE A 1 223 ? -1.329 -21.872 18.729 1.00 86.25 223 ILE A O 1
ATOM 1693 N N . PRO A 1 224 ? -0.332 -20.033 19.538 1.00 85.56 224 PRO A N 1
ATOM 1694 C CA . PRO A 1 224 ? -1.582 -19.355 19.851 1.00 85.56 224 PRO A CA 1
ATOM 1695 C C . PRO A 1 224 ? -2.292 -18.941 18.554 1.00 85.56 224 PRO A C 1
ATOM 1697 O O . PRO A 1 224 ? -1.960 -17.912 17.967 1.00 85.56 224 PRO A O 1
ATOM 1700 N N . THR A 1 225 ? -3.253 -19.744 18.098 1.00 84.88 225 THR A N 1
ATOM 1701 C CA . THR A 1 225 ? -3.954 -19.550 16.818 1.00 84.88 225 THR A CA 1
ATOM 1702 C C . THR A 1 225 ? -5.297 -18.837 16.956 1.00 84.88 225 THR A C 1
ATOM 1704 O O . THR A 1 225 ? -5.769 -18.268 15.977 1.00 84.88 225 THR A O 1
ATOM 1707 N N . PHE A 1 226 ? -5.906 -18.822 18.146 1.00 87.31 226 PHE A N 1
ATOM 1708 C CA . PHE A 1 226 ? -7.236 -18.244 18.353 1.00 87.31 226 PHE A CA 1
ATOM 1709 C C . PHE A 1 226 ? -7.294 -17.346 19.590 1.00 87.31 226 PHE A C 1
ATOM 1711 O O . PHE A 1 226 ? -6.772 -17.704 20.643 1.00 87.31 226 PHE A O 1
ATOM 1718 N N . GLY A 1 227 ? -7.926 -16.176 19.475 1.00 87.88 227 GLY A N 1
ATOM 1719 C CA . GLY A 1 227 ? -8.135 -15.244 20.586 1.00 87.88 227 GLY A CA 1
ATOM 1720 C C . GLY A 1 227 ? -9.538 -15.381 21.173 1.00 87.88 227 GLY A C 1
ATOM 1721 O O . GLY A 1 227 ? -10.517 -15.250 20.448 1.00 87.88 227 GLY A O 1
ATOM 1722 N N . TYR A 1 228 ? -9.636 -15.602 22.480 1.00 85.44 228 TYR A N 1
ATOM 1723 C CA . TYR A 1 228 ? -10.889 -15.557 23.230 1.00 85.44 228 TYR A CA 1
ATOM 1724 C C . TYR A 1 228 ? -10.986 -14.225 23.974 1.00 85.44 228 TYR A C 1
ATOM 1726 O O . TYR A 1 228 ? -9.995 -13.844 24.605 1.00 85.44 228 TYR A O 1
ATOM 1734 N N . PRO A 1 229 ? -12.133 -13.521 23.937 1.00 84.62 229 PRO A N 1
ATOM 1735 C CA . PRO A 1 229 ? -12.317 -12.314 24.733 1.00 84.62 229 PRO A CA 1
ATOM 1736 C C . PRO A 1 229 ? -12.126 -12.649 26.218 1.00 84.62 229 PRO A C 1
ATOM 1738 O O . PRO A 1 229 ? -12.774 -13.551 26.750 1.00 84.62 229 PRO A O 1
ATOM 1741 N N . GLY A 1 230 ? -11.177 -11.963 26.849 1.00 85.31 230 GLY A N 1
ATOM 1742 C CA . GLY A 1 230 ? -10.915 -12.031 28.283 1.00 85.31 230 GLY A CA 1
ATOM 1743 C C . GLY A 1 230 ? -11.767 -11.015 29.040 1.00 85.31 230 GLY A C 1
ATOM 1744 O O . GLY A 1 230 ? -12.651 -10.369 28.471 1.00 85.31 230 GLY A O 1
ATOM 1745 N N . SER A 1 231 ? -11.497 -10.853 30.335 1.00 82.31 231 SER A N 1
ATOM 1746 C CA . SER A 1 231 ? -12.090 -9.745 31.092 1.00 82.31 231 SER A CA 1
ATOM 1747 C C . SER A 1 231 ? -11.626 -8.400 30.517 1.00 82.31 231 SER A C 1
ATOM 1749 O O . SER A 1 231 ? -10.490 -8.278 30.060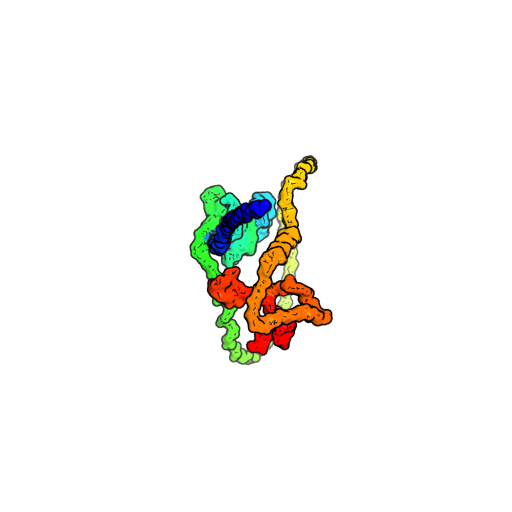 1.00 82.31 231 SER A O 1
ATOM 1751 N N . PHE A 1 232 ? -12.469 -7.366 30.591 1.00 82.19 232 PHE A N 1
ATOM 1752 C CA . PHE A 1 232 ? -12.112 -6.004 30.161 1.00 82.19 232 PHE A CA 1
ATOM 1753 C C . PHE A 1 232 ? -10.929 -5.406 30.943 1.00 82.19 232 PHE A C 1
ATOM 1755 O O . PHE A 1 232 ? -10.304 -4.454 30.475 1.00 82.19 232 PHE A O 1
ATOM 1762 N N . ASP A 1 233 ? -10.606 -5.977 32.105 1.00 88.94 233 ASP A N 1
ATOM 1763 C CA . ASP A 1 233 ? -9.478 -5.561 32.940 1.00 88.94 233 ASP A CA 1
ATOM 1764 C C . ASP A 1 233 ? -8.136 -6.190 32.513 1.00 88.94 233 ASP A C 1
ATOM 1766 O O . ASP A 1 233 ? -7.076 -5.767 32.982 1.00 88.94 233 ASP A O 1
ATOM 1770 N N . GLU A 1 234 ? -8.145 -7.185 31.616 1.00 79.94 234 GLU A N 1
ATOM 1771 C CA . GLU A 1 234 ? -6.930 -7.813 31.089 1.00 79.94 234 GLU A CA 1
ATOM 1772 C C . GLU A 1 234 ? -6.359 -7.011 29.907 1.00 79.94 234 GLU A C 1
ATOM 1774 O O . GLU A 1 234 ? -7.082 -6.475 29.066 1.00 79.94 234 GLU A O 1
ATOM 1779 N N . ARG A 1 235 ? -5.024 -6.908 29.831 1.00 73.69 235 ARG A N 1
ATOM 1780 C CA . ARG A 1 235 ? -4.315 -6.282 28.704 1.00 73.69 235 ARG A CA 1
ATOM 1781 C C . ARG A 1 235 ? -3.317 -7.275 28.099 1.00 73.69 235 ARG A C 1
ATOM 1783 O O . ARG A 1 235 ? -2.327 -7.578 28.763 1.00 73.69 235 ARG A O 1
ATOM 1790 N N . PRO A 1 236 ? -3.516 -7.735 26.848 1.00 80.31 236 PRO A N 1
ATOM 1791 C CA . PRO A 1 236 ? -4.651 -7.444 25.961 1.00 80.31 236 PRO A CA 1
ATOM 1792 C C . PRO A 1 236 ? -5.979 -8.037 26.485 1.00 80.31 236 PRO A C 1
ATOM 1794 O O . PRO A 1 236 ? -5.933 -9.017 27.223 1.00 80.31 236 PRO A O 1
ATOM 1797 N N . PRO A 1 237 ? -7.155 -7.508 26.083 1.00 85.19 237 PRO A N 1
ATOM 1798 C CA . PRO A 1 237 ? -8.473 -7.976 26.547 1.00 85.19 237 PRO A CA 1
ATOM 1799 C C . PRO A 1 237 ? -8.878 -9.314 25.906 1.00 85.19 237 PRO A C 1
ATOM 1801 O O . PRO A 1 237 ? -10.056 -9.609 25.709 1.00 85.19 237 PRO A O 1
ATOM 1804 N N . TYR A 1 238 ? -7.898 -10.111 25.493 1.00 86.94 238 TYR A N 1
ATOM 1805 C CA . TYR A 1 238 ? -8.093 -11.424 24.920 1.00 86.94 238 TYR A CA 1
ATOM 1806 C C . TYR A 1 238 ? -6.974 -12.357 25.371 1.00 86.94 238 TYR A C 1
ATOM 1808 O O . TYR A 1 238 ? -5.796 -11.999 25.380 1.00 86.94 238 TYR A O 1
ATOM 1816 N N . SER A 1 239 ? -7.346 -13.589 25.690 1.00 87.69 239 SER A N 1
ATOM 1817 C CA . SER A 1 239 ? -6.408 -14.684 25.907 1.00 87.69 239 SER A CA 1
ATOM 1818 C C . SER A 1 239 ? -6.260 -15.473 24.612 1.00 87.69 239 SER A C 1
ATOM 1820 O O . SER A 1 239 ? -7.250 -15.730 23.929 1.00 87.69 239 SER A O 1
ATOM 1822 N N . ARG A 1 240 ? -5.035 -15.857 24.240 1.00 87.81 240 ARG A N 1
ATOM 1823 C CA . ARG A 1 240 ? -4.817 -16.698 23.056 1.00 87.81 240 ARG A CA 1
ATOM 1824 C C . ARG A 1 240 ? -4.691 -18.169 23.433 1.00 87.81 240 ARG A C 1
ATOM 1826 O O . ARG A 1 240 ? -3.985 -18.512 24.378 1.00 87.81 240 ARG A O 1
ATOM 1833 N N . PHE A 1 241 ? -5.326 -19.023 22.645 1.00 88.12 241 PHE A N 1
ATOM 1834 C CA . PHE A 1 241 ? -5.354 -20.467 22.811 1.00 88.12 241 PHE A CA 1
ATOM 1835 C C . PHE A 1 241 ? -4.841 -21.148 21.540 1.00 88.12 241 PHE A C 1
ATOM 1837 O O . PHE A 1 241 ? -5.053 -20.664 20.426 1.00 88.12 241 PHE A O 1
ATOM 1844 N N . ASP A 1 242 ? -4.147 -22.268 21.717 1.00 91.25 242 ASP A N 1
ATOM 1845 C CA . ASP A 1 242 ? -3.801 -23.174 20.625 1.00 91.25 242 ASP A CA 1
ATOM 1846 C C . ASP A 1 242 ? -4.988 -24.112 20.399 1.00 91.25 242 ASP A C 1
ATOM 1848 O O . ASP A 1 242 ? -5.278 -24.967 21.238 1.00 91.25 242 ASP A O 1
ATOM 1852 N N . ILE A 1 243 ? -5.707 -23.902 19.297 1.00 92.56 243 ILE A N 1
ATOM 1853 C CA . ILE A 1 243 ? -6.911 -24.675 18.954 1.00 92.56 243 ILE A CA 1
ATOM 1854 C C . ILE A 1 243 ? -6.621 -25.830 17.992 1.00 92.56 243 ILE A C 1
ATOM 1856 O O . ILE A 1 243 ? -7.542 -26.391 17.405 1.00 92.56 243 ILE A O 1
ATOM 1860 N N . ARG A 1 244 ? -5.349 -26.190 17.781 1.00 93.00 244 ARG A N 1
ATOM 1861 C CA . ARG A 1 244 ? -5.019 -27.361 16.965 1.00 93.00 244 ARG A CA 1
ATOM 1862 C C . ARG A 1 244 ? -5.552 -28.626 17.636 1.00 93.00 244 ARG A C 1
ATOM 1864 O O . ARG A 1 244 ? -5.421 -28.794 18.850 1.00 93.00 244 ARG A O 1
ATOM 1871 N N . ASP A 1 245 ? -6.064 -29.558 16.835 1.00 92.12 245 ASP A N 1
ATOM 1872 C CA . ASP A 1 245 ? -6.613 -30.832 17.317 1.00 92.12 245 ASP A CA 1
ATOM 1873 C C . ASP A 1 245 ? -5.655 -31.573 18.253 1.00 92.12 245 ASP A C 1
ATOM 1875 O O . ASP A 1 245 ? -6.091 -32.163 19.235 1.00 92.12 245 ASP A O 1
ATOM 1879 N N . GLN A 1 246 ? -4.344 -31.513 18.004 1.00 91.19 246 GLN A N 1
ATOM 1880 C CA . GLN A 1 246 ? -3.343 -32.165 18.849 1.00 91.19 246 GLN A CA 1
ATOM 1881 C C . GLN A 1 246 ? -3.286 -31.557 20.259 1.00 91.19 246 GLN A C 1
ATOM 1883 O O . GLN A 1 246 ? -3.089 -32.284 21.233 1.00 91.19 246 GLN A O 1
ATOM 1888 N N . ALA A 1 247 ? -3.456 -30.237 20.382 1.00 90.00 247 ALA A N 1
ATOM 1889 C CA . ALA A 1 247 ? -3.498 -29.554 21.670 1.00 90.00 247 ALA A CA 1
ATOM 1890 C C . ALA A 1 247 ? -4.817 -29.858 22.402 1.00 90.00 247 ALA A C 1
ATOM 1892 O O . ALA A 1 247 ? -4.795 -30.239 23.575 1.00 90.00 247 ALA A O 1
ATOM 1893 N N . CYS A 1 248 ? -5.953 -29.782 21.699 1.00 90.50 248 CYS A N 1
ATOM 1894 C CA . CYS A 1 248 ? -7.274 -30.081 22.259 1.00 90.50 248 CYS A CA 1
ATOM 1895 C C . CYS A 1 248 ? -7.413 -31.548 22.696 1.00 90.50 248 CYS A C 1
ATOM 1897 O O . CYS A 1 248 ? -7.832 -31.807 23.824 1.00 90.50 248 CYS A O 1
ATOM 1899 N N . LEU A 1 249 ? -6.974 -32.507 21.875 1.00 91.12 249 LEU A N 1
ATOM 1900 C CA . LEU A 1 249 ? -6.984 -33.932 22.221 1.00 91.12 249 LEU A CA 1
ATOM 1901 C C . LEU A 1 249 ? -6.116 -34.220 23.446 1.00 91.12 249 LEU A C 1
ATOM 1903 O O . LEU A 1 249 ? -6.491 -35.030 24.287 1.00 91.12 249 LEU A O 1
ATOM 1907 N N . ARG A 1 250 ? -4.973 -33.540 23.584 1.00 86.62 250 ARG A N 1
ATOM 1908 C CA . ARG A 1 250 ? -4.067 -33.745 24.719 1.00 86.62 250 ARG A CA 1
ATOM 1909 C C . ARG A 1 250 ? -4.608 -33.177 26.031 1.00 86.62 250 ARG A C 1
ATOM 1911 O O . ARG A 1 250 ? -4.401 -33.790 27.073 1.00 86.62 250 ARG A O 1
ATOM 1918 N N . VAL A 1 251 ? -5.232 -31.999 25.996 1.00 88.12 251 VAL A N 1
ATOM 1919 C CA . VAL A 1 251 ? -5.718 -31.310 27.206 1.00 88.12 251 VAL A CA 1
ATOM 1920 C C . VAL A 1 251 ? -7.130 -31.759 27.583 1.00 88.12 251 VAL A C 1
ATOM 1922 O O . VAL A 1 251 ? -7.397 -31.997 28.757 1.00 88.12 251 VAL A O 1
ATOM 1925 N N . GLY A 1 252 ? -8.027 -31.860 26.601 1.00 86.50 252 GLY A N 1
ATOM 1926 C CA . GLY A 1 252 ? -9.452 -32.134 26.799 1.00 86.50 252 GLY A CA 1
ATOM 1927 C C . GLY A 1 252 ? -9.903 -33.539 26.399 1.00 86.50 252 GLY A C 1
ATOM 1928 O O . GLY A 1 252 ? -10.967 -33.966 26.834 1.00 86.50 252 GLY A O 1
ATOM 1929 N N . GLY A 1 253 ? -9.124 -34.280 25.603 1.00 91.38 253 GLY A N 1
ATOM 1930 C CA . GLY A 1 253 ? -9.521 -35.608 25.112 1.00 91.38 253 GLY A CA 1
ATOM 1931 C C . GLY A 1 253 ? -10.503 -35.589 23.932 1.00 91.38 253 GLY A C 1
ATOM 1932 O O . GLY A 1 253 ? -11.035 -36.635 23.573 1.00 91.38 253 GLY A O 1
ATOM 1933 N N . PHE A 1 254 ? -10.741 -34.429 23.316 1.00 93.00 254 PHE A N 1
ATOM 1934 C CA . PHE A 1 254 ? -11.645 -34.248 22.174 1.00 93.00 254 PHE A CA 1
ATOM 1935 C C . PHE A 1 254 ? -11.047 -33.283 21.140 1.00 93.00 254 PHE A C 1
ATOM 1937 O O . PHE A 1 254 ? -10.161 -32.487 21.462 1.00 93.00 254 PHE A O 1
ATOM 1944 N N . LYS A 1 255 ? -11.514 -33.364 19.887 1.00 91.44 255 LYS A N 1
ATOM 1945 C CA . LYS A 1 255 ? -11.105 -32.437 18.818 1.00 91.44 255 LYS A CA 1
ATOM 1946 C C . LYS A 1 255 ? -11.727 -31.060 19.007 1.00 91.44 255 LYS A C 1
ATOM 1948 O O . LYS A 1 255 ? -12.778 -30.929 19.638 1.00 91.44 255 LYS A O 1
ATOM 1953 N N . HIS A 1 256 ? -11.099 -30.032 18.442 1.00 87.81 256 HIS A N 1
ATOM 1954 C CA . HIS A 1 256 ? -11.674 -28.694 18.505 1.00 87.81 256 HIS A CA 1
ATOM 1955 C C . HIS A 1 256 ? -13.049 -28.675 17.806 1.00 87.81 256 HIS A C 1
ATOM 1957 O O . HIS A 1 256 ? -13.191 -29.206 16.708 1.00 87.81 256 HIS A O 1
ATOM 1963 N N . GLY A 1 257 ? -14.070 -28.108 18.459 1.00 86.88 257 GLY A N 1
ATOM 1964 C CA . GLY A 1 257 ? -15.441 -28.036 17.927 1.00 86.88 257 GLY A CA 1
ATOM 1965 C C . GLY A 1 257 ? -16.296 -29.303 18.081 1.00 86.88 257 GLY A C 1
ATOM 1966 O O . GLY A 1 257 ? -17.406 -29.340 17.564 1.00 86.88 257 GLY A O 1
ATOM 1967 N N . GLN A 1 258 ? -15.816 -30.337 18.779 1.00 88.62 258 GLN A N 1
ATOM 1968 C CA . GLN A 1 258 ? -16.580 -31.573 19.014 1.00 88.62 258 GLN A CA 1
ATOM 1969 C C . GLN A 1 258 ? -17.550 -31.488 20.218 1.00 88.62 258 GLN A C 1
ATOM 1971 O O . GLN A 1 258 ? -18.245 -32.462 20.503 1.00 88.62 258 GLN A O 1
ATOM 1976 N N . VAL A 1 259 ? -17.573 -30.360 20.940 1.00 67.94 259 VAL A N 1
ATOM 1977 C CA . VAL A 1 259 ? -18.375 -30.150 22.164 1.00 67.94 259 VAL A CA 1
ATOM 1978 C C . VAL A 1 259 ? -19.614 -29.322 21.868 1.00 67.94 259 VAL A C 1
ATOM 1980 O O . VAL A 1 259 ? -19.459 -28.306 21.155 1.00 67.94 259 VAL A O 1
#

Radius of gyration: 34.04 Å; Cα contacts (8 Å, |Δi|>4): 251; chains: 1; bounding box: 72×60×130 Å